Protein AF-A0A1H9LM93-F1 (afdb_monomer)

Structure (mmCIF, N/CA/C/O backbone):
data_AF-A0A1H9LM93-F1
#
_entry.id   AF-A0A1H9LM93-F1
#
loop_
_atom_site.group_PDB
_atom_site.id
_atom_site.type_symbol
_atom_site.label_atom_id
_atom_site.label_alt_id
_atom_site.label_comp_id
_atom_site.label_asym_id
_atom_site.label_entity_id
_atom_site.label_seq_id
_atom_site.pdbx_PDB_ins_code
_atom_site.Cartn_x
_atom_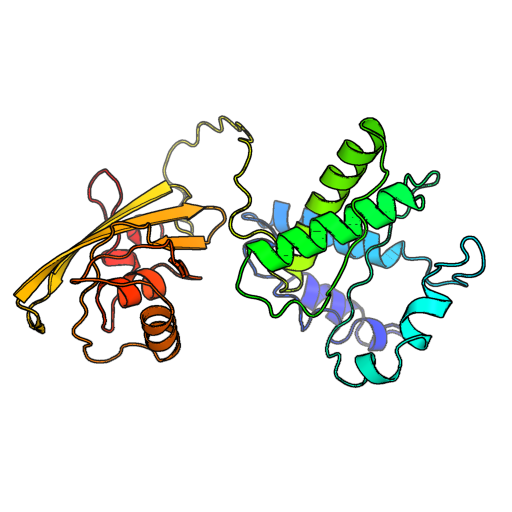site.Cartn_y
_atom_site.Cartn_z
_atom_site.occupancy
_atom_site.B_iso_or_equiv
_atom_site.auth_seq_id
_atom_site.auth_comp_id
_atom_site.auth_asym_id
_atom_site.auth_atom_id
_atom_site.pdbx_PDB_model_num
ATOM 1 N N . MET A 1 1 ? -13.303 2.869 -23.991 1.00 51.75 1 MET A N 1
ATOM 2 C CA . MET A 1 1 ? -11.986 3.297 -23.461 1.00 51.75 1 MET A CA 1
ATOM 3 C C . MET A 1 1 ? -10.953 3.150 -24.561 1.00 51.75 1 MET A C 1
ATOM 5 O O . MET A 1 1 ? -11.154 2.315 -25.431 1.00 51.75 1 MET A O 1
ATOM 9 N N . VAL A 1 2 ? -9.891 3.960 -24.546 1.00 55.03 2 VAL A N 1
ATOM 10 C CA . VAL A 1 2 ? -8.872 4.006 -25.613 1.00 55.03 2 VAL A CA 1
ATOM 11 C C . VAL A 1 2 ? -8.224 2.638 -25.885 1.00 55.03 2 VAL A C 1
ATOM 13 O O . VAL A 1 2 ? -8.100 2.292 -27.047 1.00 55.03 2 VAL A O 1
ATOM 16 N N . PHE A 1 3 ? -7.937 1.809 -24.875 1.00 58.28 3 PHE A N 1
ATOM 17 C CA . PHE A 1 3 ? -7.345 0.468 -25.069 1.00 58.28 3 PHE A CA 1
ATOM 18 C C . PHE A 1 3 ? -8.286 -0.528 -25.722 1.00 58.28 3 PHE A C 1
ATOM 20 O O . PHE A 1 3 ? -7.898 -1.17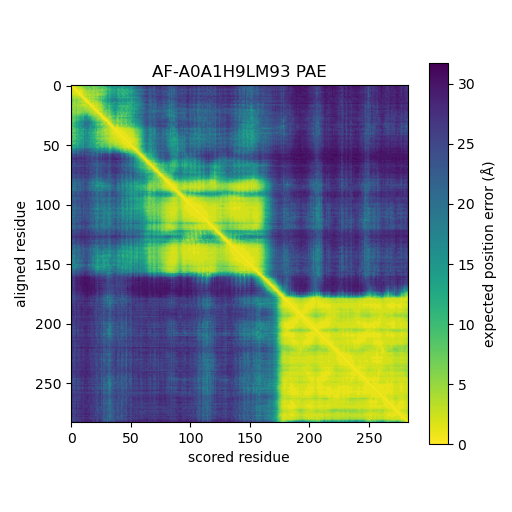5 -26.681 1.00 58.28 3 PHE A O 1
ATOM 27 N N . GLN A 1 4 ? -9.556 -0.546 -25.307 1.00 59.72 4 GLN A N 1
ATOM 28 C CA . GLN A 1 4 ? -10.574 -1.311 -26.022 1.00 59.72 4 GLN A CA 1
ATOM 29 C C . GLN A 1 4 ? -10.677 -0.848 -27.480 1.00 59.72 4 GLN A C 1
ATOM 31 O O . GLN A 1 4 ? -10.952 -1.650 -28.354 1.00 59.72 4 GLN A O 1
ATOM 36 N N . ASN A 1 5 ? -10.466 0.444 -27.760 1.00 66.94 5 ASN A N 1
ATOM 37 C CA . ASN A 1 5 ? -10.469 0.960 -29.127 1.00 66.94 5 ASN A CA 1
ATOM 38 C C . ASN A 1 5 ? -9.186 0.600 -29.898 1.00 66.94 5 ASN A C 1
ATOM 40 O O . ASN A 1 5 ? -9.284 0.396 -31.099 1.00 66.94 5 ASN A O 1
ATOM 44 N N . ILE A 1 6 ? -8.024 0.507 -29.240 1.00 62.88 6 ILE A N 1
ATOM 45 C CA . ILE A 1 6 ? -6.748 0.070 -29.835 1.00 62.88 6 ILE A CA 1
ATOM 46 C C . ILE A 1 6 ? -6.796 -1.433 -30.139 1.00 62.88 6 ILE A C 1
ATOM 48 O O . ILE A 1 6 ? -6.546 -1.833 -31.272 1.00 62.88 6 ILE A O 1
ATOM 52 N N . GLU A 1 7 ? -7.222 -2.255 -29.184 1.00 62.28 7 GLU A N 1
ATOM 53 C CA . GLU A 1 7 ? -7.415 -3.699 -29.362 1.00 62.28 7 GLU A CA 1
ATOM 54 C C . GLU A 1 7 ? -8.483 -3.980 -30.432 1.00 62.28 7 GLU A C 1
ATOM 56 O O . GLU A 1 7 ? -8.248 -4.724 -31.381 1.00 62.28 7 GLU A O 1
ATOM 61 N N . ASN A 1 8 ? -9.612 -3.258 -30.397 1.00 66.88 8 ASN A N 1
ATOM 62 C CA . ASN A 1 8 ? -10.614 -3.344 -31.461 1.00 66.88 8 ASN A CA 1
ATOM 63 C C . ASN A 1 8 ? -10.133 -2.781 -32.808 1.00 66.88 8 ASN A C 1
ATOM 65 O O . ASN A 1 8 ? -10.721 -3.126 -33.830 1.00 66.88 8 ASN A O 1
ATOM 69 N N . SER A 1 9 ? -9.110 -1.919 -32.840 1.00 70.50 9 SER A N 1
ATOM 70 C CA . SER A 1 9 ? -8.516 -1.438 -34.097 1.00 70.50 9 SER A CA 1
ATOM 71 C C . SER A 1 9 ? -7.567 -2.457 -34.728 1.00 70.50 9 SER A C 1
ATOM 73 O O . SER A 1 9 ? -7.355 -2.403 -35.937 1.00 70.50 9 SER A O 1
ATOM 75 N N . ALA A 1 10 ? -7.051 -3.398 -33.929 1.00 62.22 10 ALA A N 1
ATOM 76 C CA . ALA A 1 10 ? -6.242 -4.520 -34.392 1.00 62.22 10 ALA A CA 1
ATOM 77 C C . ALA A 1 10 ? -7.092 -5.741 -34.806 1.00 62.22 10 ALA A C 1
ATOM 79 O O . ALA A 1 10 ? -6.587 -6.597 -35.535 1.00 62.22 10 ALA A O 1
ATOM 80 N N . ASN A 1 11 ? -8.374 -5.803 -34.414 1.00 69.81 11 ASN A N 1
ATOM 81 C CA . ASN A 1 11 ? -9.298 -6.875 -34.809 1.00 69.81 11 ASN A CA 1
ATOM 82 C C . ASN A 1 11 ? -9.409 -7.010 -36.338 1.00 69.81 11 ASN A C 1
ATOM 84 O O . ASN A 1 11 ? -9.798 -6.072 -37.039 1.00 69.81 11 ASN A O 1
ATOM 88 N N . GLY A 1 12 ? -9.129 -8.209 -36.849 1.00 66.69 12 GLY A N 1
ATOM 89 C CA . GLY A 1 12 ? -9.145 -8.553 -38.269 1.00 66.69 12 GLY A CA 1
ATOM 90 C C . GLY A 1 12 ? -7.859 -8.213 -39.028 1.00 66.69 12 GLY A C 1
ATOM 91 O O . GLY A 1 12 ? -7.833 -8.371 -40.251 1.00 66.69 12 GLY A O 1
ATOM 92 N N . SER A 1 13 ? -6.812 -7.740 -38.344 1.00 73.56 13 SER A N 1
ATOM 93 C CA . SER A 1 13 ? -5.481 -7.498 -38.921 1.00 73.56 13 SER A CA 1
ATOM 94 C C . SER A 1 13 ? -4.511 -8.642 -38.599 1.00 73.56 13 SER A C 1
ATOM 96 O O . SER A 1 13 ? -4.759 -9.428 -37.690 1.00 73.56 13 SER A O 1
ATOM 98 N N . GLU A 1 14 ? -3.378 -8.725 -39.306 1.00 72.44 14 GLU A N 1
ATOM 99 C CA . GLU A 1 14 ? -2.324 -9.712 -38.997 1.00 72.44 14 GLU A CA 1
ATOM 100 C C . GLU A 1 14 ? -1.746 -9.550 -37.578 1.00 72.44 14 GLU A C 1
ATOM 102 O O . GLU A 1 14 ? -1.168 -10.495 -37.056 1.00 72.44 14 GLU A O 1
ATOM 107 N N . SER A 1 15 ? -1.936 -8.387 -36.942 1.00 64.56 15 SER A N 1
ATOM 108 C CA . SER A 1 15 ? -1.484 -8.095 -35.576 1.00 64.56 15 SER A CA 1
ATOM 109 C C . SER A 1 15 ? -2.546 -8.370 -34.502 1.00 64.56 15 SER A C 1
ATOM 111 O O . SER A 1 15 ? -2.298 -8.083 -33.336 1.00 64.56 15 SER A O 1
ATOM 113 N N . GLU A 1 16 ? -3.731 -8.897 -34.847 1.00 69.69 16 GLU A N 1
ATOM 114 C CA . GLU A 1 16 ? -4.805 -9.170 -33.870 1.00 69.69 16 GLU A CA 1
ATOM 115 C C . GLU A 1 16 ? -4.312 -10.037 -32.702 1.00 69.69 16 GLU A C 1
ATOM 117 O O . GLU A 1 16 ? -4.552 -9.696 -31.544 1.00 69.69 16 GLU A O 1
ATOM 122 N N . ASP A 1 17 ? -3.575 -11.110 -32.998 1.00 65.06 17 ASP A N 1
ATOM 123 C CA . ASP A 1 17 ? -3.078 -12.050 -31.986 1.00 65.06 17 ASP A CA 1
ATOM 124 C C . ASP A 1 17 ? -2.031 -11.425 -31.043 1.00 65.06 17 ASP A C 1
ATOM 126 O O . ASP A 1 17 ? -1.921 -11.858 -29.898 1.00 65.06 17 ASP A O 1
ATOM 130 N N . ASP A 1 18 ? -1.312 -10.384 -31.478 1.00 62.25 18 ASP A N 1
ATOM 131 C CA . ASP A 1 18 ? -0.297 -9.696 -30.664 1.00 62.25 18 ASP A CA 1
ATOM 132 C C . ASP A 1 18 ? -0.911 -8.677 -29.686 1.00 62.25 18 ASP A C 1
ATOM 134 O O . ASP A 1 18 ? -0.326 -8.370 -28.647 1.00 62.25 18 ASP A O 1
ATOM 138 N N . PHE A 1 19 ? -2.089 -8.132 -30.012 1.00 58.69 19 PHE A N 1
ATOM 139 C CA . PHE A 1 19 ? -2.768 -7.114 -29.196 1.00 58.69 19 PHE A CA 1
ATOM 140 C C . PHE A 1 19 ? -3.869 -7.682 -28.299 1.00 58.69 19 PHE A C 1
ATOM 142 O O . PHE A 1 19 ? -4.246 -7.042 -27.313 1.00 58.69 19 PHE A O 1
ATOM 149 N N . LYS A 1 20 ? -4.385 -8.866 -28.624 1.00 59.56 20 LYS A N 1
ATOM 150 C CA . LYS A 1 20 ? -5.482 -9.501 -27.898 1.00 59.56 20 LYS A CA 1
ATOM 151 C C . LYS A 1 20 ? -5.046 -9.945 -26.505 1.00 59.56 20 LYS A C 1
ATOM 153 O O . LYS A 1 20 ? -4.160 -10.783 -26.359 1.00 59.56 20 LYS A O 1
ATOM 158 N N . GLY A 1 21 ? -5.683 -9.391 -25.479 1.00 57.91 21 GLY A N 1
ATOM 159 C CA . GLY A 1 21 ? -5.359 -9.672 -24.078 1.00 57.91 21 GLY A CA 1
ATOM 160 C C . GLY A 1 21 ? -4.034 -9.075 -23.588 1.00 57.91 21 GLY A C 1
ATOM 161 O O . GLY A 1 21 ? -3.661 -9.275 -22.435 1.00 57.91 21 GLY A O 1
ATOM 162 N N . LEU A 1 22 ? -3.344 -8.279 -24.418 1.00 63.88 22 LEU A N 1
ATOM 163 C CA . LEU A 1 22 ? -2.097 -7.587 -24.057 1.00 63.88 22 LEU A CA 1
ATOM 164 C C . LEU A 1 22 ? -2.279 -6.641 -22.856 1.00 63.88 22 LEU A C 1
ATOM 166 O O . LEU A 1 22 ? -1.336 -6.361 -22.120 1.00 63.88 22 LEU A O 1
ATOM 170 N N . PHE A 1 23 ? -3.503 -6.150 -22.660 1.00 59.00 23 PHE A N 1
ATOM 171 C CA . PHE A 1 23 ? -3.858 -5.215 -21.595 1.00 59.00 23 PHE A CA 1
ATOM 172 C C . PHE A 1 23 ? -4.795 -5.821 -20.544 1.00 59.00 23 PHE A C 1
ATOM 174 O O . PHE A 1 23 ? -5.263 -5.080 -19.683 1.00 59.00 23 PHE A O 1
ATOM 181 N N . ASP A 1 24 ? -5.064 -7.132 -20.583 1.00 60.22 24 ASP A N 1
ATOM 182 C CA . ASP A 1 24 ? -6.005 -7.783 -19.654 1.00 60.22 24 ASP A CA 1
ATOM 183 C C . ASP A 1 24 ? -5.527 -7.705 -18.196 1.00 60.22 24 ASP A C 1
ATOM 185 O O . ASP A 1 24 ? -6.338 -7.561 -17.279 1.00 60.22 24 ASP A O 1
ATOM 189 N N . ASP A 1 25 ? -4.208 -7.732 -17.990 1.00 53.59 25 ASP A N 1
ATOM 190 C CA . ASP A 1 25 ? -3.580 -7.666 -16.667 1.00 53.59 25 ASP A CA 1
ATOM 191 C C . ASP A 1 25 ? -3.295 -6.226 -16.196 1.00 53.59 25 ASP A C 1
ATOM 193 O O . ASP A 1 25 ? -2.918 -6.006 -15.042 1.00 53.59 25 ASP A O 1
ATOM 197 N N . ILE A 1 26 ? -3.484 -5.221 -17.062 1.00 56.03 26 ILE A N 1
ATOM 198 C CA . ILE A 1 26 ? -3.273 -3.808 -16.727 1.00 56.03 26 ILE A CA 1
ATOM 199 C C . ILE A 1 26 ? -4.624 -3.177 -16.396 1.00 56.03 26 ILE A C 1
ATOM 201 O O . ILE A 1 26 ? -5.471 -2.973 -17.265 1.00 56.03 26 ILE A O 1
ATOM 205 N N . ASP A 1 27 ? -4.814 -2.769 -15.139 1.00 59.69 27 ASP A N 1
ATOM 206 C CA . ASP A 1 27 ? -5.964 -1.939 -14.771 1.00 59.69 27 ASP A CA 1
ATOM 207 C C . ASP A 1 27 ? -5.790 -0.519 -15.340 1.00 59.69 27 ASP A C 1
ATOM 209 O O . ASP A 1 27 ? -5.308 0.406 -14.683 1.00 59.69 27 ASP A O 1
ATOM 213 N N . VAL A 1 28 ? -6.212 -0.338 -16.592 1.00 55.38 28 VAL A N 1
ATOM 214 C CA . VAL A 1 28 ? -6.154 0.931 -17.342 1.00 55.38 28 VAL A CA 1
ATOM 215 C C . VAL A 1 28 ? -7.028 2.043 -16.743 1.00 55.38 28 VAL A C 1
ATOM 217 O O . VAL A 1 28 ? -6.928 3.210 -17.138 1.00 55.38 28 VAL A O 1
ATOM 220 N N . ASN A 1 29 ? -7.890 1.706 -15.780 1.00 52.53 29 ASN A N 1
ATOM 221 C CA . ASN A 1 29 ? -8.686 2.665 -15.015 1.00 52.53 29 ASN A CA 1
ATOM 222 C C . ASN A 1 29 ? -8.119 2.944 -13.634 1.00 52.53 29 ASN A C 1
ATOM 224 O O . ASN A 1 29 ? -8.683 3.767 -12.909 1.00 52.53 29 ASN A O 1
ATOM 228 N N . SER A 1 30 ? -7.006 2.307 -13.287 1.00 54.88 30 SER A N 1
ATOM 229 C CA . SER A 1 30 ? -6.369 2.514 -12.010 1.00 54.88 30 SER A CA 1
ATOM 230 C C . SER A 1 30 ? -5.938 3.966 -11.868 1.00 54.88 30 SER A C 1
ATOM 232 O O . SER A 1 30 ? -5.220 4.520 -12.707 1.00 54.88 30 SER A O 1
ATOM 234 N N . ASN A 1 31 ? -6.300 4.569 -10.738 1.00 51.28 31 ASN A N 1
ATOM 235 C CA . ASN A 1 31 ? -5.782 5.877 -10.340 1.00 51.28 31 ASN A CA 1
ATOM 236 C C . ASN A 1 31 ? -4.244 5.865 -10.186 1.00 51.28 31 ASN A C 1
ATOM 238 O O . ASN A 1 31 ? -3.624 6.926 -10.189 1.00 51.28 31 ASN A O 1
ATOM 242 N N . LYS A 1 32 ? -3.618 4.676 -10.141 1.00 50.94 32 LYS A N 1
ATOM 243 C CA . LYS A 1 32 ? -2.160 4.465 -10.158 1.00 50.94 32 LYS A CA 1
ATOM 244 C C . LYS A 1 32 ? -1.478 4.886 -11.469 1.00 50.94 32 LYS A C 1
ATOM 246 O O . LYS A 1 32 ? -0.282 5.176 -11.482 1.00 50.94 32 LYS A O 1
ATOM 251 N N . LEU A 1 33 ? -2.230 4.958 -12.573 1.00 44.44 33 LEU A N 1
ATOM 252 C CA . LEU A 1 33 ? -1.731 5.444 -13.865 1.00 44.44 33 LEU A CA 1
ATOM 253 C C . LEU A 1 33 ? -1.759 6.980 -13.968 1.00 44.44 33 LEU A C 1
ATOM 255 O O . LEU A 1 33 ? -1.147 7.543 -14.871 1.00 44.44 33 LEU A O 1
ATOM 259 N N . GLY A 1 34 ? -2.440 7.667 -13.045 1.00 48.12 34 GLY A N 1
ATOM 260 C CA . GLY A 1 34 ? -2.526 9.125 -12.978 1.00 48.12 34 GLY A CA 1
ATOM 261 C C . GLY A 1 34 ? -3.906 9.612 -12.530 1.00 48.12 34 GLY A C 1
ATOM 262 O O . GLY A 1 34 ? -4.932 9.051 -12.908 1.00 48.12 34 GLY A O 1
ATOM 263 N N . ALA A 1 35 ? -3.939 10.701 -11.757 1.00 48.47 35 ALA A N 1
ATOM 264 C CA . ALA A 1 35 ? -5.181 11.265 -11.214 1.00 48.47 35 ALA A CA 1
ATOM 265 C C . ALA A 1 35 ? -6.127 11.837 -12.291 1.00 48.47 35 ALA A C 1
ATOM 267 O O . ALA A 1 35 ? -7.335 11.910 -12.088 1.00 48.47 35 ALA A O 1
ATOM 268 N N . THR A 1 36 ? -5.598 12.220 -13.458 1.00 57.41 36 THR A N 1
ATOM 269 C CA . THR A 1 36 ? -6.380 12.785 -14.567 1.00 57.41 36 THR A CA 1
ATOM 270 C C . THR A 1 36 ? -6.282 11.914 -15.811 1.00 57.41 36 THR A C 1
ATOM 272 O O . THR A 1 36 ? -5.320 11.170 -15.999 1.00 57.41 36 THR A O 1
ATOM 275 N N . VAL A 1 37 ? -7.273 12.019 -16.701 1.00 53.25 37 VAL A N 1
ATOM 276 C CA . VAL A 1 37 ? -7.258 11.328 -18.005 1.00 53.25 37 VAL A CA 1
ATOM 277 C C . VAL A 1 37 ? -6.011 11.707 -18.813 1.00 53.25 37 VAL A C 1
ATOM 279 O O . VAL A 1 37 ? -5.417 10.850 -19.455 1.00 53.25 37 VAL A O 1
ATOM 282 N N . ALA A 1 38 ? -5.572 12.966 -18.726 1.00 58.47 38 ALA A N 1
ATOM 283 C CA . ALA A 1 38 ? -4.362 13.440 -19.391 1.00 58.47 38 ALA A CA 1
ATOM 284 C C . ALA A 1 38 ? -3.093 12.771 -18.839 1.00 58.47 38 ALA A C 1
ATOM 286 O O . ALA A 1 38 ? -2.309 12.244 -19.621 1.00 58.47 38 ALA A O 1
ATOM 287 N N . LYS A 1 39 ? -2.918 12.724 -17.508 1.00 57.16 39 LYS A N 1
ATOM 288 C CA . LYS A 1 39 ? -1.759 12.064 -16.878 1.00 57.16 39 LYS A CA 1
ATOM 289 C C . LYS A 1 39 ? -1.748 10.554 -17.142 1.00 57.16 39 LYS A C 1
ATOM 291 O O . LYS A 1 39 ? -0.690 10.002 -17.419 1.00 57.16 39 LYS A O 1
ATOM 296 N N . ARG A 1 40 ? -2.924 9.909 -17.135 1.00 56.25 40 ARG A N 1
ATOM 297 C CA . ARG A 1 40 ? -3.063 8.499 -17.535 1.00 56.25 40 ARG A CA 1
ATOM 298 C C . ARG A 1 40 ? -2.605 8.280 -18.967 1.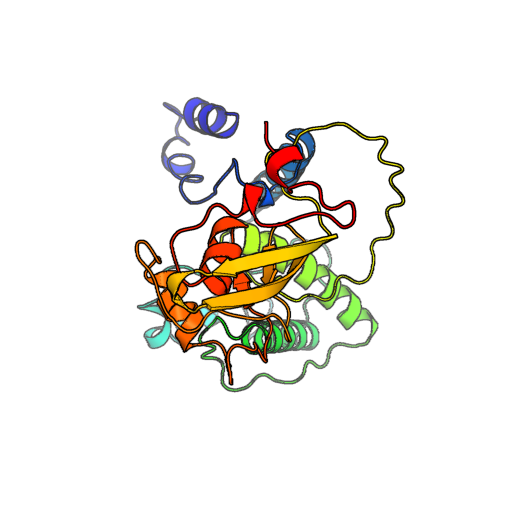00 56.25 40 ARG A C 1
ATOM 300 O O . ARG A 1 40 ? -1.764 7.424 -19.201 1.00 56.25 40 ARG A O 1
ATOM 307 N N . ASN A 1 41 ? -3.115 9.075 -19.904 1.00 54.72 41 ASN A N 1
ATOM 308 C CA . ASN A 1 41 ? -2.734 8.962 -21.307 1.00 54.72 41 ASN A CA 1
ATOM 309 C C . ASN A 1 41 ? -1.237 9.224 -21.518 1.00 54.72 41 ASN A C 1
ATOM 311 O O . ASN A 1 41 ? -0.620 8.481 -22.265 1.00 54.72 41 ASN A O 1
ATOM 315 N N . ASP A 1 42 ? -0.638 10.204 -20.836 1.00 62.12 42 ASP A N 1
ATOM 316 C CA . ASP A 1 42 ? 0.806 10.475 -20.928 1.00 62.12 42 ASP A CA 1
ATOM 317 C C . ASP A 1 42 ? 1.649 9.281 -20.448 1.00 62.12 42 ASP A C 1
ATOM 319 O O . ASP A 1 42 ? 2.562 8.827 -21.138 1.00 62.12 42 ASP A O 1
ATOM 323 N N . LYS A 1 43 ? 1.297 8.711 -19.288 1.00 58.03 43 LYS A N 1
ATOM 324 C CA . LYS A 1 43 ? 2.005 7.557 -18.717 1.00 58.03 43 LYS A CA 1
ATOM 325 C C . LYS A 1 43 ? 1.840 6.303 -19.577 1.00 58.03 43 LYS A C 1
ATOM 327 O O . LYS A 1 43 ? 2.777 5.531 -19.740 1.00 58.03 43 LYS A O 1
ATOM 332 N N . LEU A 1 44 ? 0.661 6.125 -20.162 1.00 59.62 44 LEU A N 1
ATOM 333 C CA . LEU A 1 44 ? 0.360 5.011 -21.052 1.00 59.62 44 LEU A CA 1
ATOM 334 C C . LEU A 1 44 ? 1.035 5.132 -22.421 1.00 59.62 44 LEU A C 1
ATOM 336 O O . LEU A 1 44 ? 1.509 4.128 -22.940 1.00 59.62 44 LEU A O 1
ATOM 340 N N . VAL A 1 45 ? 1.109 6.336 -22.991 1.00 63.06 45 VAL A N 1
ATOM 341 C CA . VAL A 1 45 ? 1.856 6.590 -24.232 1.00 63.06 45 VAL A CA 1
ATOM 342 C C . VAL A 1 45 ? 3.327 6.252 -24.021 1.00 63.06 45 VAL A C 1
ATOM 344 O O . VAL A 1 45 ? 3.872 5.481 -24.796 1.00 63.06 45 VAL A O 1
ATOM 347 N N . LYS A 1 46 ? 3.931 6.682 -22.906 1.00 60.62 46 LYS A N 1
ATOM 348 C CA . LYS A 1 46 ? 5.315 6.313 -22.558 1.00 60.62 46 LYS A CA 1
ATOM 349 C C . LYS A 1 46 ? 5.529 4.802 -22.444 1.00 60.62 46 LYS A C 1
ATOM 351 O O . LYS A 1 46 ? 6.570 4.304 -22.858 1.00 60.62 46 LYS A O 1
ATOM 356 N N . LEU A 1 47 ? 4.559 4.069 -21.894 1.00 57.09 47 LEU A N 1
ATOM 357 C CA . LEU A 1 47 ? 4.622 2.606 -21.819 1.00 57.09 47 LEU A CA 1
ATOM 358 C C . LEU A 1 47 ? 4.541 1.962 -23.209 1.00 57.09 47 LEU A C 1
ATOM 360 O O . LEU A 1 47 ? 5.339 1.081 -23.516 1.00 57.09 47 LEU A O 1
ATOM 364 N N . LEU A 1 48 ? 3.604 2.406 -24.049 1.00 54.41 48 LEU A N 1
ATOM 365 C CA . LEU A 1 48 ? 3.430 1.889 -25.409 1.00 54.41 48 LEU A CA 1
ATOM 366 C C . LEU A 1 48 ? 4.617 2.227 -26.314 1.00 54.41 48 LEU A C 1
ATOM 368 O O . LEU A 1 48 ? 5.072 1.354 -27.048 1.00 54.41 48 LEU A O 1
ATOM 372 N N . ASP A 1 49 ? 5.143 3.448 -26.228 1.00 58.75 49 ASP A N 1
ATOM 373 C CA . ASP A 1 49 ? 6.357 3.868 -26.931 1.00 58.75 49 ASP A CA 1
ATOM 374 C C . ASP A 1 49 ? 7.550 3.031 -26.456 1.00 58.75 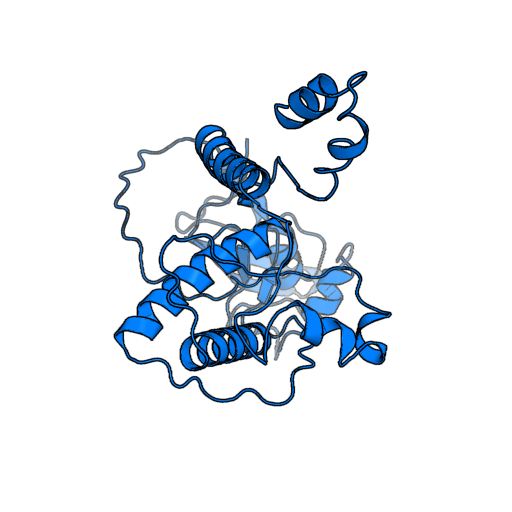49 ASP A C 1
ATOM 376 O O . ASP A 1 49 ? 8.290 2.486 -27.272 1.00 58.75 49 ASP A O 1
ATOM 380 N N . GLY A 1 50 ? 7.673 2.816 -25.141 1.00 55.75 50 GLY A N 1
ATOM 381 C CA . GLY A 1 50 ? 8.690 1.941 -24.562 1.00 55.75 50 GLY A CA 1
ATOM 382 C C . GLY A 1 50 ? 8.627 0.510 -25.100 1.00 55.75 50 GLY A C 1
ATOM 383 O O . GLY A 1 50 ? 9.669 -0.047 -25.431 1.00 55.75 50 GLY A O 1
ATOM 384 N N . ILE A 1 51 ? 7.426 -0.068 -25.235 1.00 52.94 51 ILE A N 1
ATOM 385 C CA . ILE A 1 51 ? 7.207 -1.399 -25.831 1.00 52.94 51 ILE A CA 1
ATOM 386 C C . ILE A 1 51 ? 7.521 -1.385 -27.336 1.00 52.94 51 ILE A C 1
ATOM 388 O O . ILE A 1 51 ? 8.206 -2.281 -27.825 1.00 52.94 51 ILE A O 1
ATOM 392 N N . GLY A 1 52 ? 7.055 -0.374 -28.074 1.00 47.19 52 GLY A N 1
ATOM 393 C CA . GLY A 1 52 ? 7.256 -0.250 -29.522 1.00 47.19 52 GLY A CA 1
ATOM 394 C C . GLY A 1 52 ? 8.717 -0.029 -29.926 1.00 47.19 52 GLY A C 1
ATOM 395 O O . GLY A 1 52 ? 9.140 -0.463 -30.999 1.00 47.19 52 GLY A O 1
ATOM 396 N N . GLU A 1 53 ? 9.511 0.594 -29.056 1.00 55.28 53 GLU A N 1
ATOM 397 C CA . GLU A 1 53 ? 10.951 0.788 -29.240 1.00 55.28 53 GLU A CA 1
ATOM 398 C C . GLU A 1 53 ? 11.795 -0.422 -28.798 1.00 55.28 53 GLU A C 1
ATOM 400 O O . GLU A 1 53 ? 13.008 -0.450 -29.054 1.00 55.28 53 GLU A O 1
ATOM 405 N N . MET A 1 54 ? 11.190 -1.452 -28.183 1.00 45.94 54 MET A N 1
ATOM 406 C CA . MET A 1 54 ? 11.916 -2.649 -27.753 1.00 45.94 54 MET A CA 1
ATOM 407 C C . MET A 1 54 ? 12.502 -3.401 -28.950 1.00 45.94 54 MET A C 1
ATOM 409 O O . MET A 1 54 ? 11.842 -4.165 -29.654 1.00 45.94 54 MET A O 1
ATOM 413 N N . LYS A 1 55 ? 13.817 -3.266 -29.138 1.00 48.72 55 LYS A N 1
ATOM 414 C CA . LYS A 1 55 ? 14.589 -4.120 -30.045 1.00 48.72 55 LYS A CA 1
ATOM 415 C C . LYS A 1 55 ? 14.858 -5.461 -29.369 1.00 48.72 55 LYS A C 1
ATOM 417 O O . LYS A 1 55 ? 15.940 -5.681 -28.839 1.00 48.72 55 LYS A O 1
ATOM 422 N N . LEU A 1 56 ? 13.882 -6.367 -29.429 1.00 47.72 56 LEU A N 1
ATOM 423 C CA . LEU A 1 56 ? 13.978 -7.740 -28.904 1.00 47.72 56 LEU A CA 1
ATOM 424 C C . LEU A 1 56 ? 14.949 -8.654 -29.693 1.00 47.72 56 LEU A C 1
ATOM 426 O O . LEU A 1 56 ? 15.047 -9.846 -29.410 1.00 47.72 56 LEU A O 1
ATOM 430 N N . GLY A 1 57 ? 15.658 -8.117 -30.693 1.00 44.06 57 GLY A N 1
ATOM 431 C CA . GLY A 1 57 ? 16.662 -8.845 -31.471 1.00 44.06 57 GLY A CA 1
ATOM 432 C C . GLY A 1 57 ? 17.907 -9.235 -30.662 1.00 44.06 57 GLY A C 1
ATOM 433 O O . GLY A 1 57 ? 18.159 -8.689 -29.592 1.00 44.06 57 GLY A O 1
ATOM 434 N N . ASP A 1 58 ? 18.673 -10.190 -31.205 1.00 42.19 58 ASP A N 1
ATOM 435 C CA . ASP A 1 58 ? 19.840 -10.876 -30.624 1.00 42.19 58 ASP A CA 1
ATOM 436 C C . ASP A 1 58 ? 20.552 -10.142 -29.467 1.00 42.19 58 ASP A C 1
ATOM 438 O O . ASP A 1 58 ? 21.489 -9.367 -29.668 1.00 42.19 58 ASP A O 1
ATOM 442 N N . PHE A 1 59 ? 20.163 -10.472 -28.226 1.00 46.44 59 PHE A N 1
ATOM 443 C CA . PHE A 1 59 ? 20.832 -10.089 -26.971 1.00 46.44 59 PHE A CA 1
ATOM 444 C C . PHE A 1 59 ? 22.193 -10.797 -26.807 1.00 46.44 59 PHE A C 1
ATOM 446 O O . PHE A 1 59 ? 22.463 -11.481 -25.813 1.00 46.44 59 PHE A O 1
ATOM 453 N N . GLN A 1 60 ? 23.058 -10.691 -27.812 1.00 40.75 60 GLN A N 1
ATOM 454 C CA . GLN A 1 60 ? 24.345 -11.366 -27.849 1.00 40.75 60 GLN A CA 1
ATOM 455 C C . GLN A 1 60 ? 25.490 -10.392 -27.528 1.00 40.75 60 GLN A C 1
ATOM 457 O O . GLN A 1 60 ? 25.735 -9.410 -28.218 1.00 40.75 60 GLN A O 1
ATOM 462 N N . GLU A 1 61 ? 26.207 -10.735 -26.452 1.00 43.44 61 GLU A N 1
ATOM 463 C CA . GLU A 1 61 ? 27.657 -10.533 -26.311 1.00 43.44 61 GLU A CA 1
ATOM 464 C C . GLU A 1 61 ? 28.194 -9.144 -25.932 1.00 43.44 61 GLU A C 1
ATOM 466 O O . GLU A 1 61 ? 29.041 -8.586 -26.627 1.00 43.44 61 GLU A O 1
ATOM 471 N N . LYS A 1 62 ? 27.846 -8.622 -24.746 1.00 43.06 62 LYS A N 1
ATOM 472 C CA . LYS A 1 62 ? 28.699 -7.590 -24.105 1.00 43.06 62 LYS A CA 1
ATOM 473 C C . LYS A 1 62 ? 29.109 -7.833 -22.651 1.00 43.06 62 LYS A C 1
ATOM 475 O O . LYS A 1 62 ? 29.965 -7.113 -22.154 1.00 43.06 62 LYS A O 1
ATOM 480 N N . SER A 1 63 ? 28.595 -8.861 -21.971 1.00 42.97 63 SER A N 1
ATOM 481 C CA . SER A 1 63 ? 29.021 -9.183 -20.599 1.00 42.97 63 SER A CA 1
ATOM 482 C C . SER A 1 63 ? 28.937 -10.681 -20.305 1.00 42.97 63 SER A C 1
ATOM 484 O O . SER A 1 63 ? 27.979 -11.343 -20.708 1.00 42.97 63 SER A O 1
ATOM 486 N N . LYS A 1 64 ? 29.911 -11.205 -19.542 1.00 45.34 64 LYS A N 1
ATOM 487 C CA . LYS A 1 64 ? 29.874 -12.562 -18.955 1.00 45.34 64 LYS A CA 1
ATOM 488 C C . LYS A 1 64 ? 28.612 -12.801 -18.105 1.00 45.34 64 LYS A C 1
ATOM 490 O O . LYS A 1 64 ? 28.217 -13.950 -17.947 1.00 45.34 64 LYS A O 1
ATOM 495 N N . ASN A 1 65 ? 27.970 -11.729 -17.632 1.00 46.84 65 ASN A N 1
ATOM 496 C CA . ASN A 1 65 ? 26.775 -11.730 -16.783 1.00 46.84 65 ASN A CA 1
ATOM 497 C C . ASN A 1 65 ? 25.474 -11.388 -17.541 1.00 46.84 65 ASN A C 1
ATOM 499 O O . ASN A 1 65 ? 24.476 -11.041 -16.907 1.00 46.84 65 ASN A O 1
ATOM 503 N N . GLY A 1 66 ? 25.483 -11.433 -18.880 1.00 49.72 66 GLY A N 1
ATOM 504 C CA . GLY A 1 66 ? 24.344 -11.042 -19.716 1.00 49.72 66 GLY A CA 1
ATOM 505 C C . GLY A 1 66 ? 23.078 -11.892 -19.517 1.00 49.72 66 GLY A C 1
ATOM 506 O O . GLY A 1 66 ? 23.144 -13.057 -19.120 1.00 49.72 66 GLY A O 1
ATOM 507 N N . LEU A 1 67 ? 21.924 -11.300 -19.856 1.00 50.03 67 LEU A N 1
ATOM 508 C CA . LEU A 1 67 ? 20.575 -11.873 -19.711 1.00 50.03 67 LEU A CA 1
ATOM 509 C C . LEU A 1 67 ? 20.442 -13.296 -20.269 1.00 50.03 67 LEU A C 1
ATOM 511 O O . LEU A 1 67 ? 19.768 -14.116 -19.662 1.00 50.03 67 LEU A O 1
ATOM 515 N N . LYS A 1 68 ? 21.136 -13.626 -21.364 1.00 48.28 68 LYS A N 1
ATOM 516 C CA . LYS A 1 68 ? 21.075 -14.945 -22.017 1.00 48.28 68 LYS A CA 1
ATOM 517 C C . LYS A 1 68 ? 21.454 -16.118 -21.098 1.00 48.28 68 LYS A C 1
ATOM 519 O O . LYS A 1 68 ? 20.903 -17.199 -21.257 1.00 48.28 68 LYS A O 1
ATOM 524 N N . ASN A 1 69 ? 22.370 -15.915 -20.146 1.00 49.03 69 ASN A N 1
ATOM 525 C CA . ASN A 1 69 ? 22.908 -17.000 -19.312 1.00 49.03 69 ASN A CA 1
ATOM 526 C C . ASN A 1 69 ? 22.313 -17.042 -17.891 1.00 49.03 69 ASN A C 1
ATOM 528 O O . ASN A 1 69 ? 22.571 -17.995 -17.152 1.00 49.03 69 ASN A O 1
ATOM 532 N N . ARG A 1 70 ? 21.549 -16.020 -17.472 1.00 56.06 70 ARG A N 1
ATOM 533 C CA . ARG A 1 70 ? 21.024 -15.924 -16.096 1.00 56.06 70 ARG A CA 1
ATOM 534 C C . ARG A 1 70 ? 19.801 -16.825 -15.845 1.00 56.06 70 ARG A C 1
ATOM 536 O O . ARG A 1 70 ? 19.846 -17.556 -14.858 1.00 56.06 70 ARG A O 1
ATOM 543 N N . PRO A 1 71 ? 18.769 -16.873 -16.711 1.00 50.47 71 PRO A N 1
ATOM 544 C CA . PRO A 1 71 ? 17.628 -17.774 -16.530 1.00 50.47 71 PRO A CA 1
ATOM 545 C C . PRO A 1 71 ? 18.022 -19.256 -16.607 1.00 50.47 71 PRO A C 1
ATOM 547 O O . PRO A 1 71 ? 17.549 -20.064 -15.817 1.00 50.47 71 PRO A O 1
ATOM 550 N N . THR A 1 72 ? 18.958 -19.615 -17.489 1.00 50.78 72 THR A N 1
ATOM 551 C CA . THR A 1 72 ? 19.406 -21.007 -17.688 1.00 50.78 72 THR A CA 1
ATOM 552 C C . THR A 1 72 ? 20.281 -21.546 -16.555 1.00 50.78 72 THR A C 1
ATOM 554 O O . THR A 1 72 ? 20.408 -22.755 -16.403 1.00 50.78 72 THR A O 1
ATOM 557 N N . SER A 1 73 ? 20.902 -20.679 -15.748 1.00 47.47 73 SER A N 1
ATOM 558 C CA . SER A 1 73 ? 21.781 -21.107 -14.644 1.00 47.47 73 SER A CA 1
ATOM 559 C C . SER A 1 73 ? 21.017 -21.589 -13.400 1.00 47.47 73 SER A C 1
ATOM 561 O O . SER A 1 73 ? 21.628 -22.125 -12.475 1.00 47.47 73 SER A O 1
ATOM 563 N N . HIS A 1 74 ? 19.695 -21.397 -13.372 1.00 54.47 74 HIS A N 1
ATOM 564 C CA . HIS A 1 74 ? 18.801 -21.753 -12.267 1.00 54.47 74 HIS A CA 1
ATOM 565 C C . HIS A 1 74 ? 17.459 -22.291 -12.786 1.00 54.47 74 HIS A C 1
ATOM 567 O O . HIS A 1 74 ? 16.401 -21.891 -12.309 1.00 54.47 74 HIS A O 1
ATOM 573 N N . GLU A 1 75 ? 17.499 -23.167 -13.792 1.00 50.75 75 GLU A N 1
ATOM 574 C CA . GLU A 1 75 ? 16.308 -23.766 -14.416 1.00 50.75 75 GLU A CA 1
ATOM 575 C C . GLU A 1 75 ? 15.358 -24.383 -13.364 1.00 50.75 75 GLU A C 1
ATOM 577 O O . GLU A 1 75 ? 14.156 -24.143 -13.389 1.00 50.75 75 GLU A O 1
ATOM 582 N N . ASP A 1 76 ? 15.920 -25.008 -12.323 1.00 57.97 76 ASP A N 1
ATOM 583 C CA . ASP A 1 76 ? 15.207 -25.588 -11.176 1.00 57.97 76 ASP A CA 1
ATOM 584 C C . ASP A 1 76 ? 14.452 -24.573 -10.296 1.00 57.97 76 ASP A C 1
ATOM 586 O O . ASP A 1 76 ? 13.521 -24.940 -9.572 1.00 57.97 76 ASP A O 1
ATOM 590 N N . LYS A 1 77 ? 14.840 -23.293 -10.328 1.00 56.66 77 LYS A N 1
ATOM 591 C CA . LYS A 1 77 ? 14.197 -22.221 -9.549 1.00 56.66 77 LYS A CA 1
ATOM 592 C C . LYS A 1 77 ? 13.084 -21.509 -10.310 1.00 56.66 77 LYS A C 1
ATOM 594 O O . LYS A 1 77 ? 12.295 -20.815 -9.667 1.00 56.66 77 LYS A O 1
ATOM 599 N N . ASN A 1 78 ? 13.017 -21.678 -11.631 1.00 57.81 78 ASN A N 1
ATOM 600 C CA . ASN A 1 78 ? 12.139 -20.899 -12.505 1.00 57.81 78 ASN A CA 1
ATOM 601 C C . ASN A 1 78 ? 10.840 -21.630 -12.859 1.00 57.81 78 ASN A C 1
ATOM 603 O O . ASN A 1 78 ? 9.867 -20.980 -13.226 1.00 57.81 78 ASN A O 1
ATOM 607 N N . ASP A 1 79 ? 10.777 -22.952 -12.664 1.00 61.75 79 ASP A N 1
ATOM 608 C CA . ASP A 1 79 ? 9.593 -23.788 -12.943 1.00 61.75 79 ASP A CA 1
ATOM 609 C C . ASP A 1 79 ? 8.313 -23.345 -12.208 1.00 61.75 79 ASP A C 1
ATOM 611 O O . ASP A 1 79 ? 7.210 -23.784 -12.531 1.00 61.75 79 ASP A O 1
ATOM 615 N N . LYS A 1 80 ? 8.448 -22.495 -11.183 1.00 61.41 80 LYS A N 1
ATOM 616 C CA . LYS A 1 80 ? 7.341 -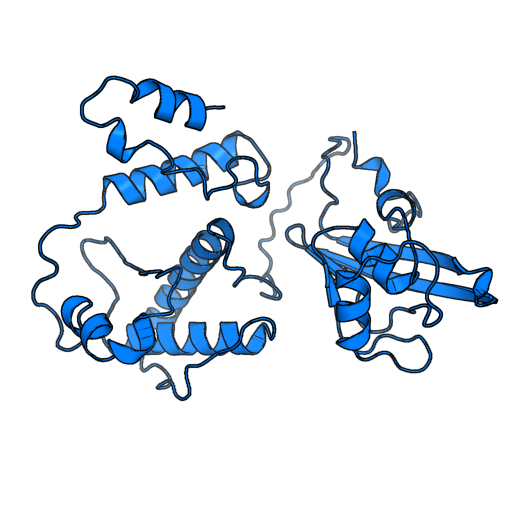21.970 -10.369 1.00 61.41 80 LYS A CA 1
ATOM 617 C C . LYS A 1 80 ? 7.084 -20.477 -10.576 1.00 61.41 80 LYS A C 1
ATOM 619 O O . LYS A 1 80 ? 6.329 -19.889 -9.804 1.00 61.41 80 LYS A O 1
ATOM 624 N N . TRP A 1 81 ? 7.745 -19.841 -11.541 1.00 68.81 81 TRP A N 1
ATOM 625 C CA . TRP A 1 81 ? 7.564 -18.415 -11.794 1.00 68.81 81 TRP A CA 1
ATOM 626 C C . TRP A 1 81 ? 6.276 -18.178 -12.576 1.00 68.81 81 TRP A C 1
ATOM 628 O O . TRP A 1 81 ? 6.082 -18.740 -13.648 1.00 68.81 81 TRP A O 1
ATOM 638 N N . THR A 1 82 ? 5.414 -17.312 -12.047 1.00 70.19 82 THR A N 1
ATOM 639 C CA . THR A 1 82 ? 4.240 -16.808 -12.776 1.00 70.19 82 THR A CA 1
ATOM 640 C C . THR A 1 82 ? 4.608 -15.606 -13.643 1.00 70.19 82 THR A C 1
ATOM 642 O O . THR A 1 82 ? 4.127 -15.483 -14.761 1.00 70.19 82 THR A O 1
ATOM 645 N N . TYR A 1 83 ? 5.490 -14.738 -13.137 1.00 69.00 83 TYR A N 1
ATOM 646 C CA . TYR A 1 83 ? 5.904 -13.501 -13.795 1.00 69.00 83 TYR A CA 1
ATOM 647 C C . TYR A 1 83 ? 7.419 -13.316 -13.689 1.00 69.00 83 TYR A C 1
ATOM 649 O O . TYR A 1 83 ? 8.023 -13.650 -12.668 1.00 69.00 83 TYR A O 1
ATOM 657 N N . CYS A 1 84 ? 8.027 -12.757 -14.737 1.00 73.38 84 CYS A N 1
ATOM 658 C CA . CYS A 1 84 ? 9.431 -12.359 -14.763 1.00 73.38 84 CYS A CA 1
ATOM 659 C C . CYS A 1 84 ? 9.525 -10.900 -15.210 1.00 73.38 84 CYS A C 1
ATOM 661 O O . CYS A 1 84 ? 9.096 -10.560 -16.310 1.00 73.38 84 CYS A O 1
ATOM 663 N N . PHE A 1 85 ? 10.096 -10.048 -14.361 1.00 76.50 85 PHE A N 1
ATOM 664 C CA . PHE A 1 85 ? 10.332 -8.645 -14.684 1.00 76.50 85 PHE A CA 1
ATOM 665 C C . PHE A 1 85 ? 11.790 -8.455 -15.084 1.00 76.50 85 PHE A C 1
ATOM 667 O O . PHE A 1 85 ? 12.701 -8.767 -14.314 1.00 76.50 85 PHE A O 1
ATOM 674 N N . VAL A 1 86 ? 12.009 -7.926 -16.285 1.00 76.50 86 VAL A N 1
ATOM 675 C CA . VAL A 1 86 ? 13.343 -7.606 -16.793 1.00 76.50 86 VAL A CA 1
ATOM 676 C C . VAL A 1 86 ? 13.465 -6.093 -16.891 1.00 76.50 86 VAL A C 1
ATOM 678 O O . VAL A 1 86 ? 12.790 -5.459 -17.694 1.00 76.50 86 VAL A O 1
ATOM 681 N N . LEU A 1 87 ? 14.329 -5.515 -16.059 1.00 75.06 87 LEU A N 1
ATOM 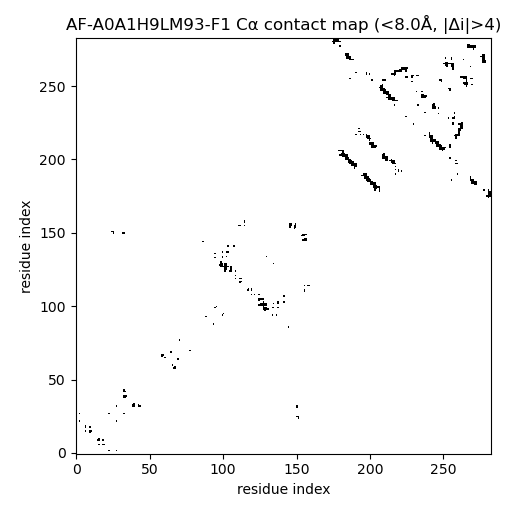682 C CA . LEU A 1 87 ? 14.627 -4.087 -16.080 1.00 75.06 87 LEU A CA 1
ATOM 683 C C . LEU A 1 87 ? 15.724 -3.818 -17.118 1.00 75.06 87 LEU A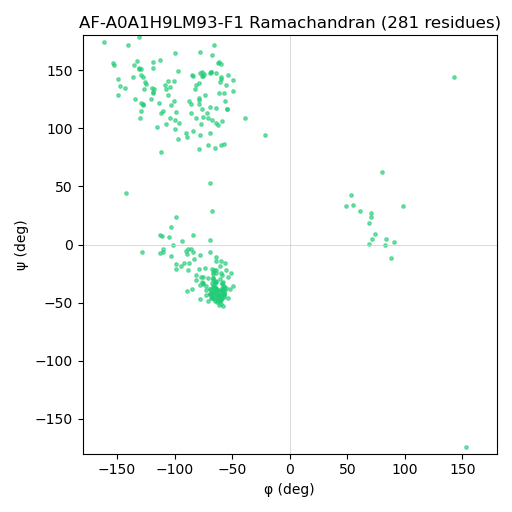 C 1
ATOM 685 O O . LEU A 1 87 ? 16.824 -4.366 -17.021 1.00 75.06 87 LEU A O 1
ATOM 689 N N . THR A 1 88 ? 15.427 -2.984 -18.113 1.00 73.38 88 THR A N 1
ATOM 690 C CA . THR A 1 88 ? 16.333 -2.674 -19.228 1.00 73.38 88 THR A CA 1
ATOM 691 C C . THR A 1 88 ? 16.458 -1.173 -19.448 1.00 73.38 88 THR A C 1
ATOM 693 O O . THR A 1 88 ? 15.500 -0.438 -19.237 1.00 73.38 88 THR A O 1
ATOM 696 N N . GLN A 1 89 ? 17.601 -0.726 -19.973 1.00 70.00 89 GLN A N 1
ATOM 697 C CA . GLN A 1 89 ? 17.811 0.662 -20.383 1.00 70.00 89 GLN A CA 1
ATOM 698 C C . GLN A 1 89 ? 18.119 0.743 -21.883 1.00 70.00 89 GLN A C 1
ATOM 700 O O . GLN A 1 89 ? 19.033 0.075 -22.369 1.00 70.00 89 GLN A O 1
ATOM 705 N N . PHE A 1 90 ? 17.411 1.621 -22.595 1.00 61.28 90 PHE A N 1
ATOM 706 C CA . PHE A 1 90 ? 17.642 1.915 -24.011 1.00 61.28 90 PHE A CA 1
ATOM 707 C C . PHE A 1 90 ? 18.187 3.343 -24.165 1.00 61.28 90 PHE A C 1
ATOM 709 O O . PHE A 1 90 ? 17.459 4.282 -24.463 1.00 61.28 90 PHE A O 1
ATOM 716 N N . LYS A 1 91 ? 19.490 3.527 -23.923 1.00 61.84 91 LYS A N 1
ATOM 717 C CA . LYS A 1 91 ? 20.213 4.783 -24.201 1.00 61.84 91 LYS A CA 1
ATOM 718 C C . LYS A 1 91 ? 21.448 4.469 -25.048 1.00 61.84 91 LYS A C 1
ATOM 720 O O . LYS A 1 91 ? 22.086 3.440 -24.829 1.00 61.84 91 LYS A O 1
ATOM 725 N N . GLU A 1 92 ? 21.820 5.356 -25.984 1.00 52.91 92 GLU A N 1
ATOM 726 C CA . GLU A 1 92 ? 23.047 5.204 -26.802 1.00 52.91 92 GLU A CA 1
ATOM 727 C C . GLU A 1 92 ? 24.302 5.009 -25.935 1.00 52.91 92 GLU A C 1
ATOM 729 O O . GLU A 1 92 ? 25.256 4.339 -26.337 1.00 52.91 92 GLU A O 1
ATOM 734 N N . ARG A 1 93 ? 24.275 5.550 -24.712 1.00 63.81 93 ARG A N 1
ATOM 735 C CA . ARG A 1 93 ? 25.275 5.326 -23.674 1.00 63.81 93 ARG A CA 1
ATOM 736 C C . ARG A 1 93 ? 24.576 4.946 -22.369 1.00 63.81 93 ARG A C 1
ATOM 738 O O . ARG A 1 93 ? 23.921 5.779 -21.754 1.00 63.81 93 ARG A O 1
ATOM 745 N N . THR A 1 94 ? 24.699 3.682 -21.976 1.00 71.31 94 THR A N 1
ATOM 746 C CA . THR A 1 94 ? 24.186 3.173 -20.697 1.00 71.31 94 THR A CA 1
ATOM 747 C C . THR A 1 94 ? 25.192 3.414 -19.570 1.00 71.31 94 THR A C 1
ATOM 749 O O . THR A 1 94 ? 26.402 3.343 -19.802 1.00 71.31 94 THR A O 1
ATOM 752 N N . PHE A 1 95 ? 24.692 3.685 -18.360 1.00 77.94 95 PHE A N 1
ATOM 753 C CA . PHE A 1 95 ? 25.502 3.724 -17.135 1.00 77.94 95 PHE A CA 1
ATOM 754 C C . PHE A 1 95 ? 25.650 2.330 -16.495 1.00 77.94 95 PHE A C 1
ATOM 756 O O . PHE A 1 95 ? 26.380 2.159 -15.516 1.00 77.94 95 PHE A O 1
ATOM 763 N N . PHE A 1 96 ? 24.993 1.306 -17.055 1.00 79.81 96 PHE A N 1
ATOM 764 C CA . PHE A 1 96 ? 25.112 -0.064 -16.574 1.00 79.81 96 PHE A CA 1
ATOM 765 C C . PHE A 1 96 ? 26.533 -0.589 -16.757 1.00 79.81 96 PHE A C 1
ATOM 767 O O . PHE A 1 96 ? 27.058 -0.742 -17.861 1.00 79.81 96 PHE A O 1
ATOM 774 N N . ASN A 1 97 ? 27.137 -0.894 -15.623 1.00 77.81 97 ASN A N 1
ATOM 775 C CA . ASN A 1 97 ? 28.423 -1.523 -15.437 1.00 77.81 97 ASN A CA 1
ATOM 776 C C . ASN A 1 97 ? 28.288 -2.507 -14.261 1.00 77.81 97 ASN A C 1
ATOM 778 O O . ASN A 1 97 ? 27.254 -2.554 -13.594 1.00 77.81 97 ASN A O 1
ATOM 782 N N . ASP A 1 98 ? 29.308 -3.325 -14.004 1.00 72.94 98 ASP A N 1
ATOM 783 C CA . ASP A 1 98 ? 29.212 -4.342 -12.949 1.00 72.94 98 ASP A CA 1
ATOM 784 C C . ASP A 1 98 ? 28.928 -3.731 -11.560 1.00 72.94 98 ASP A C 1
ATOM 786 O O . ASP A 1 98 ? 28.209 -4.336 -10.766 1.00 72.94 98 ASP A O 1
ATOM 790 N N . GLY A 1 99 ? 29.436 -2.526 -11.279 1.00 71.81 99 GLY A N 1
ATOM 791 C CA . GLY A 1 99 ? 29.220 -1.818 -10.016 1.00 71.81 99 GLY A CA 1
ATOM 792 C C . GLY A 1 99 ? 27.809 -1.252 -9.868 1.00 71.81 99 GLY A C 1
ATOM 793 O O . GLY A 1 99 ? 27.201 -1.416 -8.809 1.00 71.81 99 GLY A O 1
ATOM 794 N N . THR A 1 100 ? 27.260 -0.648 -10.926 1.00 80.81 100 THR A N 1
ATOM 795 C CA . THR A 1 100 ? 25.881 -0.126 -10.928 1.00 80.81 100 THR A CA 1
ATOM 796 C C . THR A 1 100 ? 24.852 -1.246 -10.894 1.00 80.81 100 THR A C 1
ATOM 798 O O . THR A 1 100 ? 23.892 -1.160 -10.140 1.00 80.81 100 THR A O 1
ATOM 801 N N . ILE A 1 101 ? 25.082 -2.357 -11.601 1.00 81.00 101 ILE A N 1
ATOM 802 C CA . ILE A 1 101 ? 24.200 -3.534 -11.527 1.00 81.00 101 ILE A CA 1
ATOM 803 C C . ILE A 1 101 ? 24.164 -4.100 -10.101 1.00 81.00 101 ILE A C 1
ATOM 805 O O . ILE A 1 101 ? 23.083 -4.378 -9.589 1.00 81.00 101 ILE A O 1
ATOM 809 N N . GLN A 1 102 ? 25.318 -4.235 -9.440 1.00 76.62 102 GLN A N 1
ATOM 810 C CA . GLN A 1 102 ? 25.368 -4.702 -8.048 1.00 76.62 102 GLN A CA 1
ATOM 811 C C . GLN A 1 102 ? 24.650 -3.743 -7.094 1.00 76.62 102 GLN A C 1
ATOM 813 O O . GLN A 1 102 ? 23.947 -4.193 -6.193 1.00 76.62 102 GLN A O 1
ATOM 818 N N . TYR A 1 103 ? 24.791 -2.431 -7.306 1.00 81.44 103 TYR A N 1
ATOM 819 C CA . TYR A 1 103 ? 24.075 -1.426 -6.523 1.00 81.44 103 TYR A CA 1
ATOM 820 C C . TYR A 1 103 ? 22.558 -1.550 -6.698 1.00 81.44 103 TYR A C 1
ATOM 822 O O . TYR A 1 103 ? 21.833 -1.616 -5.710 1.00 81.44 103 TYR A O 1
ATOM 830 N N . LEU A 1 104 ? 22.079 -1.648 -7.942 1.00 84.69 104 LEU A N 1
ATOM 831 C CA . LEU A 1 104 ? 20.661 -1.836 -8.254 1.00 84.69 104 LEU A CA 1
ATOM 832 C C . LEU A 1 104 ? 20.104 -3.119 -7.612 1.00 84.69 104 LEU A C 1
ATOM 834 O O . LEU A 1 104 ? 19.043 -3.078 -6.989 1.00 84.69 104 LEU A O 1
ATOM 838 N N . GLU A 1 105 ? 20.827 -4.241 -7.721 1.00 83.06 105 GLU A N 1
ATOM 839 C CA . GLU A 1 105 ? 20.453 -5.523 -7.101 1.00 83.06 105 GLU A CA 1
ATOM 840 C C . GLU A 1 105 ? 20.357 -5.407 -5.566 1.00 83.06 105 GLU A C 1
ATOM 842 O O . GLU A 1 105 ? 19.380 -5.868 -4.968 1.00 83.06 105 GLU A O 1
ATOM 847 N N . ASP A 1 106 ? 21.344 -4.779 -4.923 1.00 81.12 106 ASP A N 1
ATOM 848 C CA . ASP A 1 106 ? 21.390 -4.598 -3.468 1.00 81.12 106 ASP A CA 1
ATOM 849 C C . ASP A 1 106 ? 20.288 -3.653 -2.962 1.00 81.12 106 ASP A C 1
ATOM 851 O O . ASP A 1 106 ? 19.583 -3.973 -2.000 1.00 81.12 106 ASP A O 1
ATOM 855 N N . SER A 1 107 ? 20.080 -2.525 -3.642 1.00 84.94 107 SER A N 1
ATOM 856 C CA . SER A 1 107 ? 19.034 -1.550 -3.320 1.00 84.94 107 SER A CA 1
ATOM 857 C C . SER A 1 107 ? 17.635 -2.148 -3.452 1.00 84.94 107 SER A C 1
ATOM 859 O O . SER A 1 107 ? 16.811 -1.991 -2.547 1.00 84.94 107 SER A O 1
ATOM 861 N N . LEU A 1 108 ? 17.376 -2.910 -4.519 1.00 86.62 108 LEU A N 1
ATOM 862 C CA . LEU A 1 108 ? 16.095 -3.589 -4.724 1.00 86.62 108 LEU A CA 1
ATOM 863 C C . LEU A 1 108 ? 15.871 -4.707 -3.693 1.00 86.62 108 LEU A C 1
ATOM 865 O O . LEU A 1 108 ? 14.774 -4.835 -3.147 1.00 86.62 108 LEU A O 1
ATOM 869 N N . ASN A 1 109 ? 16.910 -5.470 -3.341 1.00 85.00 109 ASN A N 1
ATOM 870 C CA . ASN A 1 109 ? 16.825 -6.491 -2.293 1.00 85.00 109 ASN A CA 1
ATOM 871 C C . ASN A 1 109 ? 16.505 -5.880 -0.916 1.00 85.00 109 ASN A C 1
ATOM 873 O O . ASN A 1 109 ? 15.567 -6.316 -0.234 1.00 85.00 109 ASN A O 1
ATOM 877 N N . LYS A 1 110 ? 17.238 -4.833 -0.519 1.00 82.69 110 LYS A N 1
ATOM 878 C CA . LYS A 1 110 ? 16.970 -4.085 0.719 1.00 82.69 110 LYS A CA 1
ATOM 879 C C . LYS A 1 110 ? 15.552 -3.542 0.726 1.00 82.69 110 LYS A C 1
ATOM 881 O O . LYS A 1 110 ? 14.865 -3.638 1.741 1.00 82.69 110 LYS A O 1
ATOM 886 N N . ARG A 1 111 ? 15.090 -3.028 -0.415 1.00 84.19 111 ARG A N 1
ATOM 887 C CA . ARG A 1 111 ? 13.741 -2.493 -0.558 1.00 84.19 111 ARG A CA 1
ATOM 888 C C . ARG A 1 111 ? 12.670 -3.550 -0.307 1.00 84.19 111 ARG A C 1
ATOM 890 O O . ARG A 1 111 ? 11.809 -3.335 0.542 1.00 84.19 111 ARG A O 1
ATOM 897 N N . ILE A 1 112 ? 12.754 -4.693 -0.985 1.00 85.00 112 ILE A N 1
ATOM 898 C CA . ILE A 1 112 ? 11.827 -5.821 -0.798 1.00 85.00 112 ILE A CA 1
ATOM 899 C C . ILE A 1 112 ? 11.823 -6.282 0.665 1.00 85.00 112 ILE A C 1
ATOM 901 O O . ILE A 1 112 ? 10.760 -6.507 1.242 1.00 85.00 112 ILE A O 1
ATOM 905 N N . THR A 1 113 ? 13.002 -6.368 1.284 1.00 80.56 113 THR A N 1
ATOM 906 C CA . THR A 1 113 ? 13.147 -6.766 2.691 1.00 80.56 113 THR A CA 1
ATOM 907 C C . THR A 1 113 ? 12.491 -5.762 3.643 1.00 80.56 113 THR A C 1
ATOM 909 O O . THR A 1 113 ? 11.765 -6.165 4.549 1.00 80.56 113 THR A O 1
ATOM 912 N N . ASN A 1 114 ? 12.694 -4.461 3.420 1.00 76.75 114 ASN A N 1
ATOM 913 C CA . ASN A 1 114 ? 12.136 -3.395 4.257 1.00 76.75 114 ASN A CA 1
ATOM 914 C C . ASN A 1 114 ? 10.609 -3.301 4.170 1.00 76.75 114 ASN A C 1
ATOM 916 O O . ASN A 1 114 ? 9.967 -2.914 5.142 1.00 76.75 114 ASN A O 1
ATOM 920 N N . LEU A 1 115 ? 10.024 -3.656 3.024 1.00 77.31 115 LEU A N 1
ATOM 921 C CA . LEU A 1 115 ? 8.572 -3.656 2.837 1.00 77.31 115 LEU A CA 1
ATOM 922 C C . LEU A 1 115 ? 7.869 -4.683 3.734 1.00 77.31 115 LEU A C 1
ATOM 924 O O . LEU A 1 115 ? 6.748 -4.447 4.168 1.00 77.31 115 LEU A O 1
ATOM 928 N N . GLY A 1 116 ? 8.508 -5.822 4.014 1.00 71.88 116 GLY A N 1
ATOM 929 C CA . GLY A 1 116 ? 7.979 -6.844 4.925 1.00 71.88 116 GLY A CA 1
ATOM 930 C C . GLY A 1 116 ? 6.744 -7.610 4.424 1.00 71.88 116 GLY A C 1
ATOM 931 O O . GLY A 1 116 ? 6.260 -8.488 5.133 1.00 71.88 116 GLY A O 1
ATOM 932 N N . PHE A 1 117 ? 6.240 -7.314 3.221 1.00 78.00 117 PHE A N 1
ATOM 933 C CA . PHE A 1 117 ? 5.092 -8.001 2.606 1.00 78.00 117 PHE A CA 1
ATOM 934 C C . PHE A 1 117 ? 5.493 -9.152 1.673 1.00 78.00 117 PHE A C 1
ATOM 936 O O . PHE A 1 117 ? 4.663 -9.999 1.352 1.00 78.00 117 PHE A O 1
ATOM 943 N N . TYR A 1 118 ? 6.746 -9.169 1.216 1.00 81.62 118 TYR A N 1
ATOM 944 C CA . TYR A 1 118 ? 7.255 -10.139 0.250 1.00 81.62 118 TYR A CA 1
ATOM 945 C C . TYR A 1 118 ? 8.163 -11.164 0.922 1.00 81.62 118 TYR A C 1
ATOM 947 O O . TYR A 1 118 ? 9.004 -10.820 1.754 1.00 81.62 118 TYR A O 1
ATOM 955 N N . GLU A 1 119 ? 8.057 -12.423 0.500 1.00 79.56 119 GLU A N 1
ATOM 956 C CA . GLU A 1 119 ? 9.059 -13.434 0.825 1.00 79.56 119 GLU A CA 1
ATOM 957 C C . GLU A 1 119 ? 10.294 -13.232 -0.067 1.00 79.56 119 GLU A C 1
ATOM 959 O O . GLU A 1 119 ? 10.298 -13.570 -1.251 1.00 79.56 119 GLU A O 1
ATOM 964 N N . ASN A 1 120 ? 11.358 -12.658 0.498 1.00 82.62 120 ASN A N 1
ATOM 965 C CA . ASN A 1 120 ? 12.612 -12.447 -0.219 1.00 82.62 120 ASN A CA 1
ATOM 966 C C . ASN A 1 120 ? 13.502 -13.695 -0.145 1.00 82.62 120 ASN A C 1
ATOM 968 O O . ASN A 1 120 ? 14.018 -14.057 0.913 1.00 82.62 120 ASN A O 1
ATOM 972 N N . THR A 1 121 ? 13.716 -14.344 -1.288 1.00 78.88 121 THR A N 1
ATOM 973 C CA . THR A 1 121 ? 14.524 -15.571 -1.384 1.00 78.88 121 THR A CA 1
ATOM 974 C C . THR A 1 121 ? 16.009 -15.308 -1.661 1.00 78.88 121 THR A C 1
ATOM 976 O O . THR A 1 121 ? 16.827 -16.238 -1.622 1.00 78.88 121 THR A O 1
ATOM 979 N N . THR A 1 122 ? 16.393 -14.051 -1.900 1.00 78.06 122 THR A N 1
ATOM 980 C CA . THR A 1 122 ? 17.773 -13.662 -2.201 1.00 78.06 122 THR A CA 1
ATOM 981 C C . THR A 1 122 ? 18.585 -13.537 -0.912 1.00 78.06 122 THR A C 1
ATOM 983 O O . THR A 1 122 ? 18.403 -12.612 -0.127 1.00 78.06 122 THR A O 1
ATOM 986 N N . LYS A 1 123 ? 19.509 -14.482 -0.693 1.00 64.31 123 LYS A N 1
ATOM 987 C CA . LYS A 1 123 ? 20.230 -14.637 0.586 1.00 64.31 123 LYS A CA 1
ATOM 988 C C . LYS A 1 123 ? 21.413 -13.688 0.782 1.00 64.31 123 LYS A C 1
ATOM 990 O O . LYS A 1 123 ? 21.757 -13.397 1.922 1.00 64.31 123 LYS A O 1
ATOM 995 N N . GLN A 1 124 ? 22.077 -13.281 -0.298 1.00 68.25 124 GLN A N 1
ATOM 996 C CA . GLN A 1 124 ? 23.232 -12.383 -0.263 1.00 68.25 124 GLN A CA 1
ATOM 997 C C . GLN A 1 124 ? 23.248 -11.521 -1.521 1.00 68.25 124 GLN A C 1
ATOM 999 O O . GLN A 1 124 ? 23.048 -12.031 -2.623 1.00 68.25 124 GLN A O 1
ATOM 1004 N N . THR A 1 125 ? 23.522 -10.238 -1.334 1.00 67.56 125 THR A N 1
ATOM 1005 C CA . THR A 1 125 ? 23.873 -9.271 -2.376 1.00 67.56 125 THR A CA 1
ATOM 1006 C C . THR A 1 125 ? 25.268 -8.737 -2.078 1.00 67.56 125 THR A C 1
ATOM 1008 O O . THR A 1 125 ? 25.714 -8.726 -0.927 1.00 67.56 125 THR A O 1
ATOM 1011 N N . THR A 1 126 ? 25.987 -8.330 -3.118 1.00 67.06 126 THR A N 1
ATOM 1012 C CA . THR A 1 126 ? 27.248 -7.606 -2.954 1.00 67.06 126 THR A CA 1
ATOM 1013 C C . THR A 1 126 ? 26.904 -6.130 -2.838 1.00 67.06 126 THR A C 1
ATOM 1015 O O . THR A 1 126 ? 26.257 -5.601 -3.737 1.00 67.06 126 THR A O 1
ATOM 1018 N N . THR A 1 127 ? 27.318 -5.466 -1.755 1.00 57.75 127 THR A N 1
ATOM 1019 C CA . THR A 1 127 ? 27.161 -4.012 -1.614 1.00 57.75 127 THR A CA 1
ATOM 1020 C C . THR A 1 127 ? 27.810 -3.344 -2.826 1.00 57.75 127 THR A C 1
ATOM 1022 O O . THR A 1 127 ? 29.006 -3.538 -3.052 1.00 57.75 127 THR A O 1
ATOM 1025 N N . GLY A 1 128 ? 27.012 -2.646 -3.636 1.00 60.16 128 GLY A N 1
ATOM 1026 C CA . GLY A 1 128 ? 27.437 -2.145 -4.942 1.00 60.16 128 GLY A CA 1
ATOM 1027 C C . GLY A 1 128 ? 28.714 -1.309 -4.886 1.00 60.16 128 GLY A C 1
ATOM 1028 O O . GLY A 1 128 ? 28.962 -0.592 -3.920 1.00 60.16 128 GLY A O 1
ATOM 1029 N N . THR A 1 129 ? 29.532 -1.397 -5.935 1.00 58.91 129 THR A N 1
ATOM 1030 C CA . THR A 1 129 ? 30.762 -0.600 -6.087 1.00 58.91 129 THR A CA 1
ATOM 1031 C C . THR A 1 129 ? 30.553 0.620 -6.989 1.00 58.91 129 THR A C 1
ATOM 1033 O O . THR A 1 129 ? 31.505 1.073 -7.629 1.00 58.91 129 THR A O 1
ATOM 1036 N N . ALA A 1 130 ? 29.310 1.093 -7.123 1.00 65.69 130 ALA A N 1
ATOM 1037 C CA . ALA A 1 130 ? 28.997 2.295 -7.886 1.00 65.69 130 ALA A CA 1
ATOM 1038 C C . ALA A 1 130 ? 29.739 3.501 -7.287 1.00 65.69 130 ALA A C 1
ATOM 1040 O O . ALA A 1 130 ? 29.939 3.595 -6.077 1.00 65.69 130 ALA A O 1
ATOM 1041 N N . ASN A 1 131 ? 30.214 4.400 -8.148 1.00 71.44 131 ASN A N 1
ATOM 1042 C CA . ASN A 1 131 ? 30.754 5.678 -7.691 1.00 71.44 131 ASN A CA 1
ATOM 1043 C C . ASN A 1 131 ? 29.592 6.636 -7.350 1.00 71.44 131 ASN A C 1
ATOM 1045 O O . ASN A 1 131 ? 28.466 6.396 -7.761 1.00 71.44 131 ASN A O 1
ATOM 1049 N N . THR A 1 132 ? 29.845 7.744 -6.649 1.00 68.25 132 THR A N 1
ATOM 1050 C CA . THR A 1 132 ? 28.773 8.665 -6.216 1.00 68.25 132 THR A CA 1
ATOM 1051 C C . THR A 1 132 ? 27.916 9.215 -7.367 1.00 68.25 132 THR A C 1
ATOM 1053 O O . THR A 1 132 ? 26.715 9.357 -7.198 1.00 68.25 132 THR A O 1
ATOM 1056 N N . SER A 1 133 ? 28.505 9.475 -8.541 1.00 69.19 133 SER A N 1
ATOM 1057 C CA . SER A 1 133 ? 27.750 9.915 -9.726 1.00 69.19 133 SER A CA 1
ATOM 1058 C C . SER A 1 133 ? 26.862 8.797 -10.276 1.00 69.19 133 SER A C 1
ATOM 1060 O O . SER A 1 133 ? 25.740 9.045 -10.692 1.00 69.19 133 SER A O 1
ATOM 1062 N N . ASP A 1 134 ? 27.364 7.564 -10.259 1.00 76.62 134 ASP A N 1
ATOM 1063 C CA . ASP A 1 134 ? 26.647 6.373 -10.706 1.00 76.62 134 ASP A CA 1
ATOM 1064 C C . ASP A 1 134 ? 25.503 5.990 -9.738 1.00 76.62 134 ASP A C 1
ATOM 1066 O O . ASP A 1 134 ? 24.520 5.386 -10.163 1.00 76.62 134 ASP A O 1
ATOM 1070 N N . GLU A 1 135 ? 25.617 6.302 -8.439 1.00 80.25 135 GLU A N 1
ATOM 1071 C CA . GLU A 1 135 ? 24.563 6.053 -7.441 1.00 80.25 135 GLU A CA 1
ATOM 1072 C C . GLU A 1 135 ? 23.325 6.929 -7.675 1.00 80.25 135 GLU A C 1
ATOM 1074 O O . GLU A 1 135 ? 22.205 6.431 -7.565 1.00 80.25 135 GLU A O 1
ATOM 1079 N N . GLU A 1 136 ? 23.511 8.205 -8.031 1.00 76.38 136 GLU A N 1
ATOM 1080 C CA . GLU A 1 136 ? 22.411 9.112 -8.391 1.00 76.38 136 GLU A CA 1
ATOM 1081 C C . GLU A 1 136 ? 21.640 8.574 -9.607 1.00 76.38 136 GLU A C 1
ATOM 1083 O O . GLU A 1 136 ? 20.423 8.393 -9.524 1.00 76.38 136 GLU A O 1
ATOM 1088 N N . ASP A 1 137 ? 22.357 8.188 -10.670 1.00 80.94 137 ASP A N 1
ATOM 1089 C CA . ASP A 1 137 ? 21.773 7.560 -11.865 1.00 80.94 137 ASP A CA 1
ATOM 1090 C C . ASP A 1 137 ? 21.027 6.251 -11.526 1.00 80.94 137 ASP A C 1
ATOM 1092 O O . ASP A 1 137 ? 19.961 5.959 -12.078 1.00 80.94 137 ASP A O 1
ATOM 1096 N N . CYS A 1 138 ? 21.571 5.440 -10.608 1.00 83.81 138 CYS A N 1
ATOM 1097 C CA . CYS A 1 138 ? 20.920 4.211 -10.149 1.00 83.81 138 CYS A CA 1
ATOM 1098 C C . CYS A 1 138 ? 19.617 4.491 -9.395 1.00 83.81 138 CYS A C 1
ATOM 1100 O O . CYS A 1 138 ? 18.643 3.760 -9.581 1.00 83.81 138 CYS A O 1
ATOM 1102 N N . ASN A 1 139 ? 19.606 5.503 -8.528 1.00 82.62 139 ASN A N 1
ATOM 1103 C CA . ASN A 1 139 ? 18.436 5.853 -7.728 1.00 82.62 139 ASN A CA 1
ATOM 1104 C C . ASN A 1 139 ? 17.320 6.418 -8.609 1.00 82.62 139 ASN A C 1
ATOM 1106 O O . ASN A 1 139 ? 16.193 5.936 -8.521 1.00 82.62 139 ASN A O 1
ATOM 1110 N N . GLU A 1 140 ? 17.638 7.335 -9.529 1.00 81.12 140 GLU A N 1
ATOM 1111 C CA . GLU A 1 140 ? 16.670 7.847 -10.510 1.00 81.12 140 GLU A CA 1
ATOM 1112 C C . GLU A 1 140 ? 16.070 6.700 -11.341 1.00 81.12 140 GLU A C 1
ATOM 1114 O O . GLU A 1 140 ? 14.852 6.584 -11.487 1.00 81.12 140 GLU A O 1
ATOM 1119 N N . TYR A 1 141 ? 16.913 5.775 -11.806 1.00 85.06 141 TYR A N 1
ATOM 1120 C CA . TYR A 1 141 ? 16.453 4.606 -12.551 1.00 85.06 141 TYR A CA 1
ATOM 1121 C C . TYR A 1 141 ? 15.547 3.676 -11.728 1.00 85.06 141 TYR A C 1
ATOM 1123 O O . TYR A 1 141 ? 14.536 3.183 -12.236 1.00 85.06 141 TYR A O 1
ATOM 1131 N N . LEU A 1 142 ? 15.889 3.409 -10.463 1.00 86.38 142 LEU A N 1
ATOM 1132 C CA . LEU A 1 142 ? 15.051 2.591 -9.579 1.00 86.38 142 LEU A CA 1
ATOM 1133 C C . LEU A 1 142 ? 13.709 3.254 -9.297 1.00 86.38 142 LEU A C 1
ATOM 1135 O O . LEU A 1 142 ? 12.709 2.554 -9.153 1.00 86.38 142 LEU A O 1
ATOM 1139 N N . ASP A 1 143 ? 13.665 4.579 -9.253 1.00 79.81 143 ASP A N 1
ATOM 1140 C CA . ASP A 1 143 ? 12.437 5.321 -9.015 1.00 79.81 143 ASP A CA 1
ATOM 1141 C C . ASP A 1 143 ? 11.443 5.142 -10.148 1.00 79.81 143 ASP A C 1
ATOM 1143 O O . ASP A 1 143 ? 10.284 4.789 -9.902 1.00 79.81 143 ASP A O 1
ATOM 1147 N N . GLU A 1 144 ? 11.915 5.275 -11.384 1.00 78.69 144 GLU A N 1
ATOM 1148 C CA . GLU A 1 144 ? 11.126 4.960 -12.570 1.00 78.69 144 GLU A CA 1
ATOM 1149 C C . GLU A 1 144 ? 10.709 3.484 -12.582 1.00 78.69 144 GLU A C 1
ATOM 1151 O O . GLU A 1 144 ? 9.527 3.167 -12.758 1.00 78.69 144 GLU A O 1
ATOM 1156 N N . ALA A 1 145 ? 11.652 2.572 -12.324 1.00 84.19 145 ALA A N 1
ATOM 1157 C CA . ALA A 1 145 ? 11.391 1.137 -12.324 1.00 84.19 145 ALA A CA 1
ATOM 1158 C C . ALA A 1 145 ? 10.338 0.740 -11.279 1.00 84.19 145 ALA A C 1
ATOM 1160 O O . ALA A 1 145 ? 9.429 -0.030 -11.587 1.00 84.19 145 ALA A O 1
ATOM 1161 N N . TYR A 1 146 ? 10.399 1.276 -10.058 1.00 83.06 146 TYR A N 1
ATOM 1162 C CA . TYR A 1 146 ? 9.417 0.981 -9.014 1.00 83.06 146 TYR A CA 1
ATOM 1163 C C . TYR A 1 146 ? 8.023 1.493 -9.366 1.00 83.06 146 TYR A C 1
ATOM 1165 O O . TYR A 1 146 ? 7.043 0.810 -9.073 1.00 83.06 146 TYR A O 1
ATOM 1173 N N . GLN A 1 147 ? 7.917 2.653 -10.018 1.00 72.25 147 GLN A N 1
ATOM 1174 C CA . GLN A 1 147 ? 6.627 3.146 -10.503 1.00 72.25 147 GLN A CA 1
ATOM 1175 C C . GLN A 1 147 ? 6.043 2.245 -11.597 1.00 72.25 147 GLN A C 1
ATOM 1177 O O . GLN A 1 147 ? 4.837 1.994 -11.596 1.00 72.25 147 GLN A O 1
ATOM 1182 N N . MET A 1 148 ? 6.876 1.757 -12.523 1.00 74.25 148 MET A N 1
ATOM 1183 C CA . MET A 1 148 ? 6.437 0.815 -13.559 1.00 74.25 148 MET A CA 1
ATOM 1184 C C . MET A 1 148 ? 6.003 -0.516 -12.943 1.00 74.25 148 MET A C 1
ATOM 1186 O O . MET A 1 148 ? 4.937 -1.030 -13.267 1.00 74.25 148 MET A O 1
ATOM 1190 N N . LEU A 1 149 ? 6.793 -1.050 -12.013 1.00 79.56 149 LEU A N 1
ATOM 1191 C CA . LEU A 1 149 ? 6.498 -2.309 -11.336 1.00 79.56 149 LEU A CA 1
ATOM 1192 C C . LEU A 1 149 ? 5.216 -2.226 -10.494 1.00 79.56 149 LEU A C 1
ATOM 1194 O O . LEU A 1 149 ? 4.411 -3.153 -10.552 1.00 79.56 149 LEU A O 1
ATOM 1198 N N . ASP A 1 150 ? 4.955 -1.112 -9.798 1.00 75.12 150 ASP A N 1
ATOM 1199 C CA . ASP A 1 150 ? 3.690 -0.923 -9.065 1.00 75.12 150 ASP A CA 1
ATOM 1200 C C . ASP A 1 150 ? 2.477 -0.860 -10.003 1.00 75.12 150 ASP A C 1
ATOM 1202 O O . ASP A 1 150 ? 1.417 -1.408 -9.682 1.00 75.12 150 ASP A O 1
ATOM 1206 N N . ALA A 1 151 ? 2.633 -0.255 -11.186 1.00 66.00 151 ALA A N 1
ATOM 1207 C CA . ALA A 1 151 ? 1.589 -0.251 -12.211 1.00 66.00 151 ALA A CA 1
ATOM 1208 C C . ALA A 1 151 ? 1.285 -1.666 -12.736 1.00 66.00 151 ALA A C 1
ATOM 1210 O O . ALA A 1 151 ? 0.134 -1.962 -13.048 1.00 66.00 151 ALA A O 1
ATOM 1211 N N . LEU A 1 152 ? 2.290 -2.545 -12.761 1.00 72.12 152 LEU A N 1
ATOM 1212 C CA . LEU A 1 152 ? 2.160 -3.967 -13.097 1.00 72.12 152 LEU A CA 1
ATOM 1213 C C . LEU A 1 152 ? 1.724 -4.835 -11.897 1.00 72.12 152 LEU A C 1
ATOM 1215 O O . LEU A 1 152 ? 1.725 -6.060 -11.982 1.00 72.12 152 LEU A O 1
ATOM 1219 N N . GLY A 1 153 ? 1.359 -4.217 -10.768 1.00 68.94 153 GLY A N 1
ATOM 1220 C CA . GLY A 1 153 ? 0.844 -4.904 -9.581 1.00 68.94 153 GLY A CA 1
ATOM 1221 C C . GLY A 1 153 ? 1.902 -5.331 -8.560 1.00 68.94 153 GLY A C 1
ATOM 1222 O O . GLY A 1 153 ? 1.541 -5.919 -7.539 1.00 68.94 153 GLY A O 1
ATOM 1223 N N . LEU A 1 154 ? 3.182 -5.014 -8.780 1.00 78.25 154 LEU A N 1
ATOM 1224 C CA . LEU A 1 154 ? 4.269 -5.263 -7.833 1.00 78.25 154 LEU A CA 1
ATOM 1225 C C . LEU A 1 154 ? 4.570 -3.997 -7.014 1.00 78.25 154 LEU A C 1
ATOM 1227 O O . LEU A 1 154 ? 5.391 -3.162 -7.388 1.00 78.25 154 LEU A O 1
ATO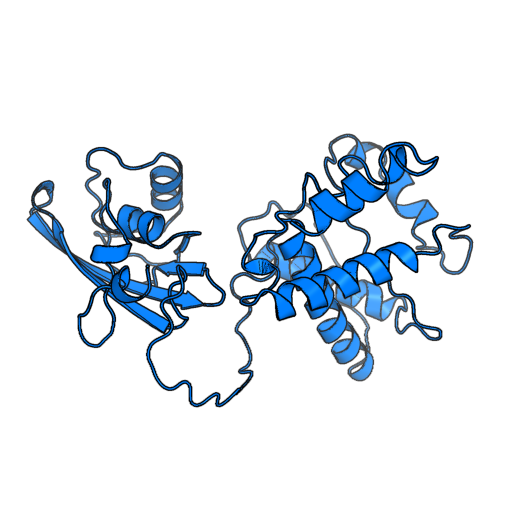M 1231 N N . ASP A 1 155 ? 3.908 -3.858 -5.867 1.00 80.06 155 ASP A N 1
ATOM 1232 C CA . ASP A 1 155 ? 4.044 -2.691 -4.987 1.00 80.06 155 ASP A CA 1
ATOM 1233 C C . ASP A 1 155 ? 5.422 -2.636 -4.314 1.00 80.06 155 ASP A C 1
ATOM 1235 O O . ASP A 1 155 ? 5.645 -3.248 -3.266 1.00 80.06 155 ASP A O 1
ATOM 1239 N N . LEU A 1 156 ? 6.344 -1.878 -4.907 1.00 80.94 156 LEU A N 1
ATOM 1240 C CA . LEU A 1 156 ? 7.667 -1.606 -4.345 1.00 80.94 156 LEU A CA 1
ATOM 1241 C C . LEU A 1 156 ? 7.796 -0.195 -3.763 1.00 80.94 156 LEU A C 1
ATOM 1243 O O . LEU A 1 156 ? 8.880 0.186 -3.326 1.00 80.94 156 LEU A O 1
ATOM 1247 N N . ILE A 1 157 ? 6.717 0.587 -3.691 1.00 76.00 157 ILE A N 1
ATOM 1248 C CA . ILE A 1 157 ? 6.755 2.018 -3.329 1.00 76.00 157 ILE A CA 1
ATOM 1249 C C . ILE A 1 157 ? 6.142 2.342 -1.955 1.00 76.00 157 ILE A C 1
ATOM 1251 O O . ILE A 1 157 ? 6.295 3.452 -1.464 1.00 76.00 157 ILE A O 1
ATOM 1255 N N . THR A 1 158 ? 5.517 1.383 -1.262 1.00 65.00 158 THR A N 1
ATOM 1256 C CA . THR A 1 158 ? 5.005 1.596 0.118 1.00 65.00 158 THR A CA 1
ATOM 1257 C C . THR A 1 158 ? 6.096 2.043 1.102 1.00 65.00 158 THR A C 1
ATOM 1259 O O . THR A 1 158 ? 7.121 1.384 1.197 1.00 65.00 158 THR A O 1
ATOM 1262 N N . PHE A 1 159 ? 5.901 3.108 1.885 1.00 58.19 159 PHE A N 1
ATOM 1263 C CA . PHE A 1 159 ? 6.926 3.614 2.823 1.00 58.19 159 PHE A CA 1
ATOM 1264 C C . PHE A 1 159 ? 8.227 4.072 2.143 1.00 58.19 159 PHE A C 1
ATOM 1266 O O . PHE A 1 159 ? 9.312 3.934 2.706 1.00 58.19 159 PHE A O 1
ATOM 1273 N N . ARG A 1 160 ? 8.174 4.531 0.889 1.00 59.44 160 ARG A N 1
ATOM 1274 C CA . ARG A 1 160 ? 9.192 5.491 0.464 1.00 59.44 160 ARG A CA 1
ATOM 1275 C C . ARG A 1 160 ? 8.829 6.773 1.191 1.00 59.44 160 ARG A C 1
ATOM 1277 O O . ARG A 1 160 ? 7.726 7.267 0.998 1.00 59.44 160 ARG A O 1
ATOM 1284 N N . ASP A 1 161 ? 9.675 7.207 2.114 1.00 43.50 161 ASP A N 1
ATOM 1285 C CA . ASP A 1 161 ? 9.566 8.559 2.638 1.00 43.50 161 ASP A CA 1
ATOM 1286 C C . ASP A 1 161 ? 9.707 9.471 1.415 1.00 43.50 161 ASP A C 1
ATOM 1288 O O . ASP A 1 161 ? 10.777 9.519 0.809 1.00 43.50 161 ASP A O 1
ATOM 1292 N N . ASP A 1 162 ? 8.602 10.068 0.970 1.00 42.28 162 ASP A N 1
ATOM 1293 C CA . ASP A 1 162 ? 8.624 11.048 -0.105 1.00 42.28 162 ASP A CA 1
ATOM 1294 C C . ASP A 1 162 ? 9.480 12.215 0.399 1.00 42.28 162 ASP A C 1
ATOM 1296 O O . ASP A 1 162 ? 9.045 13.017 1.232 1.00 42.28 162 ASP A O 1
ATOM 1300 N N . GLU A 1 163 ? 10.728 12.300 -0.068 1.00 36.72 163 GLU A N 1
ATOM 1301 C CA . GLU A 1 163 ? 11.390 13.592 -0.122 1.00 36.72 163 GLU A CA 1
ATOM 1302 C C . GLU A 1 163 ? 10.468 14.507 -0.920 1.00 36.72 163 GLU A C 1
ATOM 1304 O O . GLU A 1 163 ? 10.122 14.243 -2.072 1.00 36.72 163 GLU A O 1
ATOM 1309 N N . ALA A 1 164 ? 10.000 15.530 -0.214 1.00 36.28 164 ALA A N 1
ATOM 1310 C CA . ALA A 1 164 ? 9.080 16.544 -0.665 1.00 36.28 164 ALA A CA 1
ATOM 1311 C C . ALA A 1 164 ? 9.362 16.977 -2.110 1.00 36.28 164 ALA A C 1
ATOM 1313 O O . ALA A 1 164 ? 10.301 17.723 -2.384 1.00 36.28 164 ALA A O 1
ATOM 1314 N N . VAL A 1 165 ? 8.472 16.590 -3.022 1.00 33.62 165 VAL A N 1
ATOM 1315 C CA . VAL A 1 165 ? 8.157 17.460 -4.149 1.00 33.62 165 VAL A CA 1
ATOM 1316 C C . VAL A 1 165 ? 7.224 18.520 -3.576 1.00 33.62 165 VAL A C 1
ATOM 1318 O O . VAL A 1 165 ? 6.021 18.305 -3.430 1.00 33.62 165 VAL A O 1
ATOM 1321 N N . GLU A 1 166 ? 7.805 19.647 -3.169 1.00 34.78 166 GLU A N 1
ATOM 1322 C CA . GLU A 1 166 ? 7.064 20.887 -2.957 1.00 34.78 166 GLU A CA 1
ATOM 1323 C C . GLU A 1 166 ? 6.511 21.346 -4.316 1.00 34.78 166 GLU A C 1
ATOM 1325 O O . GLU A 1 166 ? 7.107 22.164 -5.011 1.00 34.78 166 GLU A O 1
ATOM 1330 N N . GLU A 1 167 ? 5.366 20.804 -4.727 1.00 31.25 167 GLU A N 1
ATOM 1331 C CA . GLU A 1 167 ? 4.462 21.548 -5.598 1.00 31.25 167 GLU A CA 1
ATOM 1332 C C . GLU A 1 167 ? 3.509 22.321 -4.686 1.00 31.25 167 GLU A C 1
ATOM 1334 O O . GLU A 1 167 ? 2.495 21.802 -4.217 1.00 31.25 167 GLU A O 1
ATOM 1339 N N . GLU A 1 168 ? 3.850 23.588 -4.431 1.00 34.56 168 GLU A N 1
ATOM 1340 C CA . GLU A 1 168 ? 2.852 24.604 -4.105 1.00 34.56 168 GLU A CA 1
ATOM 1341 C C . GLU A 1 168 ? 1.877 24.699 -5.288 1.00 34.56 168 GLU A C 1
ATOM 1343 O O . GLU A 1 168 ? 2.031 25.507 -6.204 1.00 34.56 168 GLU A O 1
ATOM 1348 N N . ALA A 1 169 ? 0.868 23.836 -5.288 1.00 31.03 169 ALA A N 1
ATOM 1349 C CA . ALA A 1 169 ? -0.364 24.082 -6.003 1.00 31.03 169 ALA A CA 1
ATOM 1350 C C . ALA A 1 169 ? -1.345 24.657 -4.986 1.00 31.03 169 ALA A C 1
ATOM 1352 O O . ALA A 1 169 ? -1.875 23.954 -4.126 1.00 31.03 169 ALA A O 1
ATOM 1353 N N . ASP A 1 170 ? -1.548 25.963 -5.093 1.00 33.03 170 ASP A N 1
ATOM 1354 C CA . ASP A 1 170 ? -2.692 26.676 -4.544 1.00 33.03 170 ASP A CA 1
ATOM 1355 C C . ASP A 1 170 ? -3.964 26.038 -5.138 1.00 33.03 170 ASP A C 1
ATOM 1357 O O . ASP A 1 170 ? -4.422 26.401 -6.223 1.00 33.03 170 ASP A O 1
ATOM 1361 N N . ILE A 1 171 ? -4.462 24.973 -4.500 1.00 32.78 171 ILE A N 1
ATOM 1362 C CA . ILE A 1 171 ? -5.715 24.321 -4.882 1.00 32.78 171 ILE A CA 1
ATOM 1363 C C . ILE A 1 171 ? -6.818 25.016 -4.101 1.00 32.78 171 ILE A C 1
ATOM 1365 O O . ILE A 1 171 ? -7.151 24.656 -2.968 1.00 32.78 171 ILE A O 1
ATOM 1369 N N . ASP A 1 172 ? -7.381 26.026 -4.757 1.00 32.12 172 ASP A N 1
ATOM 1370 C CA . ASP A 1 172 ? -8.723 26.484 -4.459 1.00 32.12 172 ASP A CA 1
ATOM 1371 C C . ASP A 1 172 ? -9.703 25.300 -4.563 1.00 32.12 172 ASP A C 1
ATOM 1373 O O . ASP A 1 172 ? -9.613 24.418 -5.420 1.00 32.12 172 ASP A O 1
ATOM 1377 N N . THR A 1 173 ? -10.587 25.287 -3.583 1.00 45.53 173 THR A N 1
ATOM 1378 C CA . THR A 1 173 ? -11.516 24.243 -3.160 1.00 45.53 173 THR A CA 1
ATOM 1379 C C . THR A 1 173 ? -12.557 23.825 -4.215 1.00 45.53 173 THR A C 1
ATOM 1381 O O . THR A 1 173 ? -12.938 24.617 -5.067 1.00 45.53 173 THR A O 1
ATOM 1384 N N . ASP A 1 174 ? -13.081 22.597 -4.064 1.00 40.75 174 ASP A N 1
ATOM 1385 C CA . ASP A 1 174 ? -14.321 22.051 -4.670 1.00 40.75 174 ASP A CA 1
ATOM 1386 C C . ASP A 1 174 ? -14.264 21.169 -5.943 1.00 40.75 174 ASP A C 1
ATOM 1388 O O . ASP A 1 174 ? -15.250 21.084 -6.676 1.00 40.75 174 ASP A O 1
ATOM 1392 N N . GLU A 1 175 ? -13.222 20.354 -6.150 1.00 40.69 175 GLU A N 1
ATOM 1393 C CA . GLU A 1 175 ? -13.373 19.145 -6.989 1.00 40.69 175 GLU A CA 1
ATOM 1394 C C . GLU A 1 175 ? -13.563 17.880 -6.137 1.00 40.69 175 GLU A C 1
ATOM 1396 O O . GLU A 1 175 ? -12.640 17.359 -5.508 1.00 40.69 175 GLU A O 1
ATOM 1401 N N . LYS A 1 176 ? -14.799 17.362 -6.122 1.00 47.34 176 LYS A N 1
ATOM 1402 C CA . LYS A 1 176 ? -15.128 16.045 -5.566 1.00 47.34 176 LYS A CA 1
ATOM 1403 C C . LYS A 1 176 ? -14.502 14.951 -6.425 1.00 47.34 176 LYS A C 1
ATOM 1405 O O . LYS A 1 176 ? -14.962 14.662 -7.533 1.00 47.34 176 LYS A O 1
ATOM 1410 N N . THR A 1 177 ? -13.458 14.336 -5.897 1.00 54.66 177 THR A N 1
ATOM 1411 C CA . THR A 1 177 ? -12.819 13.158 -6.475 1.00 54.66 177 THR A CA 1
ATOM 1412 C C . THR A 1 177 ? -13.166 11.967 -5.586 1.00 54.66 177 THR A C 1
ATOM 1414 O O . THR A 1 177 ? -13.107 12.079 -4.367 1.00 54.66 177 THR A O 1
ATOM 1417 N N . ASP A 1 178 ? -13.502 10.797 -6.142 1.00 69.00 178 ASP A N 1
ATOM 1418 C CA . ASP A 1 178 ? -13.747 9.565 -5.355 1.00 69.00 178 ASP A CA 1
ATOM 1419 C C . ASP A 1 178 ? -12.465 9.020 -4.667 1.00 69.00 178 ASP A C 1
ATOM 1421 O O . ASP A 1 178 ? -12.297 7.820 -4.441 1.00 69.00 178 ASP A O 1
ATOM 1425 N N . VAL A 1 179 ? -11.531 9.912 -4.340 1.00 75.88 179 VAL A N 1
ATOM 1426 C CA . VAL A 1 179 ? -10.218 9.694 -3.763 1.00 75.88 179 VAL A CA 1
ATOM 1427 C C . VAL A 1 179 ? -10.115 10.560 -2.513 1.00 75.88 179 VAL A C 1
ATOM 1429 O O . VAL A 1 179 ? -10.473 11.734 -2.506 1.00 75.88 179 VAL A O 1
ATOM 1432 N N . VAL A 1 180 ? -9.628 9.969 -1.427 1.00 84.81 180 VAL A N 1
ATOM 1433 C CA . VAL A 1 180 ? -9.321 10.723 -0.212 1.00 84.81 180 VAL A CA 1
ATOM 1434 C C . VAL A 1 180 ? -7.980 11.427 -0.434 1.00 84.81 180 VAL A C 1
ATOM 1436 O O . VAL A 1 180 ? -7.018 10.727 -0.750 1.00 84.81 180 VAL A O 1
ATOM 1439 N N . PRO A 1 181 ? -7.890 12.760 -0.284 1.00 83.50 181 PRO A N 1
ATOM 1440 C CA . PRO A 1 181 ? -6.629 13.476 -0.439 1.00 83.50 181 PRO A CA 1
ATOM 1441 C C . PRO A 1 181 ? -5.564 13.005 0.550 1.00 83.50 181 PRO A C 1
ATOM 1443 O O . PRO A 1 181 ? -5.886 12.536 1.649 1.00 83.50 181 PRO A O 1
ATOM 1446 N N . ASP A 1 182 ? -4.300 13.193 0.193 1.00 85.12 182 ASP A N 1
ATOM 1447 C CA . ASP A 1 182 ? -3.198 12.955 1.115 1.00 85.12 182 ASP A CA 1
ATOM 1448 C C . ASP A 1 182 ? -3.323 13.876 2.336 1.00 85.12 182 ASP A C 1
ATOM 1450 O O . ASP A 1 182 ? -3.747 15.029 2.244 1.00 85.12 182 ASP A O 1
ATOM 1454 N N . GLY A 1 183 ? -3.026 13.342 3.517 1.00 87.88 183 GLY A N 1
ATOM 1455 C CA . GLY A 1 183 ? -3.233 14.066 4.766 1.00 87.88 183 GLY A CA 1
ATOM 1456 C C . GLY A 1 183 ? -3.473 13.168 5.969 1.00 87.88 183 GLY A C 1
ATOM 1457 O O . GLY A 1 183 ? -3.378 11.943 5.904 1.00 87.88 183 GLY A O 1
ATOM 1458 N N . THR A 1 184 ? -3.782 13.792 7.105 1.00 94.38 184 THR A N 1
ATOM 1459 C CA . THR A 1 184 ? -4.056 13.088 8.365 1.00 94.38 184 THR A CA 1
ATOM 1460 C C . THR A 1 184 ? -5.539 13.135 8.705 1.00 94.38 184 THR A C 1
ATOM 1462 O O . THR A 1 184 ? -6.169 14.189 8.681 1.00 94.38 184 THR A O 1
ATOM 1465 N N . TYR A 1 185 ? -6.080 11.982 9.085 1.00 97.62 185 TYR A N 1
ATOM 1466 C CA . TYR A 1 185 ? -7.491 11.776 9.361 1.00 97.62 185 TYR A CA 1
ATOM 1467 C C . TYR A 1 185 ? -7.701 11.070 10.693 1.00 97.62 185 TYR A C 1
ATOM 1469 O O . TYR A 1 185 ? -6.890 10.260 11.148 1.00 97.62 185 TYR A O 1
ATOM 1477 N N . TYR A 1 186 ? -8.842 11.345 11.314 1.00 98.19 186 TYR A N 1
ATOM 1478 C CA . TYR A 1 186 ? -9.126 10.918 12.677 1.00 98.19 186 TYR A CA 1
ATOM 1479 C C . TYR A 1 186 ? -10.429 10.138 12.754 1.00 98.19 186 TYR A C 1
ATOM 1481 O O . TYR A 1 186 ? -11.442 10.510 12.164 1.00 98.19 186 TYR A O 1
ATOM 1489 N N . LEU A 1 187 ? -10.433 9.074 13.550 1.00 98.19 187 LEU A N 1
ATOM 1490 C CA . LEU A 1 187 ? -11.632 8.310 13.869 1.00 98.19 187 LEU A CA 1
ATOM 1491 C C . LEU A 1 187 ? -11.844 8.330 15.373 1.00 98.19 187 LEU A C 1
ATOM 1493 O O . LEU A 1 187 ? -10.983 7.918 16.147 1.00 98.19 187 LEU A O 1
ATOM 1497 N N . LYS A 1 188 ? -13.032 8.765 15.797 1.00 97.38 188 LYS A N 1
ATOM 1498 C CA . LYS A 1 188 ? -13.485 8.670 17.188 1.00 97.38 188 LYS A CA 1
ATOM 1499 C C . LYS A 1 188 ? -14.868 8.045 17.229 1.00 97.38 188 LYS A C 1
ATOM 1501 O O . LYS A 1 188 ? -15.835 8.647 16.766 1.00 97.38 188 LYS A O 1
ATOM 1506 N N . ARG A 1 189 ? -14.987 6.855 17.823 1.00 93.88 189 ARG A N 1
ATOM 1507 C CA . ARG A 1 189 ? -16.263 6.123 17.867 1.00 93.88 189 ARG A CA 1
ATOM 1508 C C . ARG A 1 189 ? -16.447 5.380 19.184 1.00 93.88 189 ARG A C 1
ATOM 1510 O O . ARG A 1 189 ? -15.549 4.683 19.647 1.00 93.88 189 ARG A O 1
ATOM 1517 N N . LYS A 1 190 ? -17.642 5.492 19.772 1.00 94.25 190 LYS A N 1
ATOM 1518 C CA . LYS A 1 190 ? -18.052 4.646 20.901 1.00 94.25 190 LYS A CA 1
ATOM 1519 C C . LYS A 1 190 ? -18.478 3.274 20.381 1.00 94.25 190 LYS A C 1
ATOM 1521 O O . LYS A 1 190 ? -19.419 3.167 19.594 1.00 94.25 190 LYS A O 1
ATOM 1526 N N . ILE A 1 191 ? -17.815 2.225 20.849 1.00 94.44 191 ILE A N 1
ATOM 1527 C CA . ILE A 1 191 ? -18.088 0.835 20.497 1.00 94.44 191 ILE A CA 1
ATOM 1528 C C . ILE A 1 191 ? -18.926 0.203 21.607 1.00 94.44 191 ILE A C 1
ATOM 1530 O O . ILE A 1 191 ? -18.405 -0.200 22.643 1.00 94.44 191 ILE A O 1
ATOM 1534 N N . LYS A 1 192 ? -20.247 0.114 21.397 1.00 90.75 192 LYS A N 1
ATOM 1535 C CA . LYS A 1 192 ? -21.199 -0.360 22.421 1.00 90.75 192 LYS A CA 1
ATOM 1536 C C . LYS A 1 192 ? -20.876 -1.767 22.936 1.00 90.75 192 LYS A C 1
ATOM 1538 O O . LYS A 1 192 ? -20.888 -1.971 24.141 1.00 90.75 192 LYS A O 1
ATOM 1543 N N . ARG A 1 193 ? -20.530 -2.703 22.044 1.00 92.75 193 ARG A N 1
ATOM 1544 C CA . ARG A 1 193 ? -20.248 -4.111 22.396 1.00 92.75 193 ARG A CA 1
ATOM 1545 C C . ARG A 1 193 ? -19.029 -4.310 23.303 1.00 92.75 193 ARG A C 1
ATOM 1547 O O . ARG A 1 193 ? -18.951 -5.311 23.994 1.00 92.75 193 ARG A O 1
ATOM 1554 N N . ALA A 1 194 ? -18.088 -3.369 23.286 1.00 90.06 194 ALA A N 1
ATOM 1555 C CA . ALA A 1 194 ? -16.888 -3.395 24.119 1.00 90.06 194 ALA A CA 1
ATOM 1556 C C . ALA A 1 194 ? -16.921 -2.319 25.218 1.00 90.06 194 ALA A C 1
ATOM 1558 O O . ALA A 1 194 ? -16.013 -2.239 26.031 1.00 90.06 194 ALA A O 1
ATOM 1559 N N . ASN A 1 195 ? -17.955 -1.471 25.233 1.00 91.88 195 ASN A N 1
ATOM 1560 C CA . ASN A 1 195 ? -18.080 -0.298 26.097 1.00 91.88 195 ASN A CA 1
ATOM 1561 C C . ASN A 1 195 ? -16.835 0.620 26.124 1.00 91.88 195 ASN A C 1
ATOM 1563 O O . ASN A 1 195 ? -16.548 1.267 27.128 1.00 91.88 195 ASN A O 1
ATOM 1567 N N . ILE A 1 196 ? -16.117 0.722 25.003 1.00 92.38 196 ILE A N 1
ATOM 1568 C CA . ILE A 1 196 ? -14.947 1.598 24.846 1.00 92.38 196 ILE A CA 1
ATOM 1569 C C . ILE A 1 196 ? -15.238 2.728 23.861 1.00 92.38 196 ILE A C 1
ATOM 1571 O O . ILE A 1 196 ? -16.123 2.628 23.011 1.00 92.38 196 ILE A O 1
ATOM 1575 N N . THR A 1 197 ? -14.469 3.809 23.946 1.00 95.56 197 THR A N 1
ATOM 1576 C CA . THR A 1 197 ? -14.382 4.802 22.869 1.00 95.56 197 THR A CA 1
ATOM 1577 C C . THR A 1 197 ? -13.005 4.694 22.252 1.00 95.56 197 THR A C 1
ATOM 1579 O O . THR A 1 197 ? -12.021 4.972 22.930 1.00 95.56 197 THR A O 1
ATOM 1582 N N . ILE A 1 198 ? -12.943 4.294 20.985 1.00 95.38 198 ILE A N 1
ATOM 1583 C CA . ILE A 1 198 ? -11.680 4.250 20.252 1.00 95.38 198 ILE A CA 1
ATOM 1584 C C . ILE A 1 198 ? -11.368 5.631 19.682 1.00 95.38 198 ILE A C 1
ATOM 1586 O O . ILE A 1 198 ? -12.279 6.369 19.286 1.00 95.38 198 ILE A O 1
ATOM 1590 N N . LYS A 1 199 ? -10.080 5.962 19.661 1.00 98.00 199 LYS A N 1
ATOM 1591 C CA . LYS A 1 199 ? -9.495 7.085 18.935 1.00 98.00 199 LYS A CA 1
ATOM 1592 C C . LYS A 1 199 ? -8.356 6.541 18.082 1.00 98.00 199 LYS A C 1
ATOM 1594 O O . LYS A 1 199 ? -7.422 5.967 18.635 1.00 98.00 199 LYS A O 1
ATOM 1599 N N . ALA A 1 200 ? -8.444 6.704 16.775 1.00 98.31 200 ALA A N 1
ATOM 1600 C CA . ALA A 1 200 ? -7.424 6.260 15.839 1.00 98.31 200 ALA A CA 1
ATOM 1601 C C . ALA A 1 200 ? -7.041 7.400 14.899 1.00 98.31 200 ALA A C 1
ATOM 1603 O O . ALA A 1 200 ? -7.870 8.265 14.602 1.00 98.31 200 ALA A O 1
ATOM 1604 N N . THR A 1 201 ? -5.798 7.361 14.439 1.00 97.81 201 THR A N 1
ATOM 1605 C CA . THR A 1 201 ? -5.232 8.297 13.474 1.00 97.81 201 THR A CA 1
ATOM 1606 C C . THR A 1 201 ? -4.802 7.511 12.246 1.00 97.81 201 THR A C 1
ATOM 1608 O O . THR A 1 201 ? -4.187 6.450 12.363 1.00 97.81 201 THR A O 1
ATOM 1611 N N . MET A 1 202 ? -5.141 8.033 11.078 1.00 97.75 202 MET A N 1
ATOM 1612 C CA . MET A 1 202 ? -4.775 7.479 9.787 1.00 97.75 202 MET A CA 1
ATOM 1613 C C . MET A 1 202 ? -4.063 8.550 8.971 1.00 97.75 202 MET A C 1
ATOM 1615 O O . MET A 1 202 ? -4.500 9.697 8.962 1.00 97.75 202 MET A O 1
ATOM 1619 N N . GLN A 1 203 ? -3.002 8.172 8.275 1.00 95.56 203 GLN A N 1
ATOM 1620 C CA . GLN A 1 203 ? -2.374 8.984 7.245 1.00 95.56 203 GLN A CA 1
ATOM 1621 C C . GLN A 1 203 ? -2.768 8.434 5.876 1.00 95.56 203 GLN A C 1
ATOM 1623 O O . GLN A 1 203 ? -2.773 7.217 5.677 1.00 95.56 203 GLN A O 1
ATOM 1628 N N . VAL A 1 204 ? -3.126 9.322 4.954 1.00 86.00 204 VAL A N 1
ATOM 1629 C CA . VAL A 1 204 ? -3.276 9.005 3.535 1.00 86.00 204 VAL A CA 1
ATOM 1630 C C . VAL A 1 204 ? -2.088 9.595 2.795 1.00 86.00 204 VAL A C 1
ATOM 1632 O O . VAL A 1 204 ? -1.750 10.757 3.011 1.00 86.00 204 VAL A O 1
ATOM 1635 N N . THR A 1 205 ? -1.432 8.766 1.995 1.00 78.19 205 THR A N 1
ATOM 1636 C CA . THR A 1 205 ? -0.309 9.146 1.131 1.00 78.19 205 THR A CA 1
ATOM 1637 C C . THR A 1 205 ? -0.328 8.256 -0.104 1.00 78.19 205 THR A C 1
ATOM 1639 O O . THR A 1 205 ? -0.474 7.032 0.021 1.00 78.19 205 THR A O 1
ATOM 1642 N N . GLY A 1 206 ? -0.282 8.853 -1.296 1.00 70.31 206 GLY A N 1
ATOM 1643 C CA . GLY A 1 206 ? -0.271 8.110 -2.558 1.00 70.31 206 GLY A CA 1
ATOM 1644 C C . GLY A 1 206 ? -1.452 7.138 -2.710 1.00 70.31 206 GLY A C 1
ATOM 1645 O O . GLY A 1 206 ? -1.292 6.035 -3.235 1.00 70.31 206 GLY A O 1
ATOM 1646 N N . GLY A 1 207 ? -2.630 7.492 -2.178 1.00 70.62 207 GLY A N 1
ATOM 1647 C CA . GLY A 1 207 ? -3.832 6.644 -2.218 1.00 70.62 207 GLY A CA 1
ATOM 1648 C C . GLY A 1 207 ? -3.821 5.429 -1.275 1.00 70.62 207 GLY A C 1
ATOM 1649 O O . GLY A 1 207 ? -4.720 4.585 -1.356 1.00 70.62 207 GLY A O 1
ATOM 1650 N N . LYS A 1 208 ? -2.841 5.326 -0.368 1.00 76.62 208 LYS A N 1
ATOM 1651 C CA . LYS A 1 208 ? -2.770 4.293 0.680 1.00 76.62 208 LYS A CA 1
ATOM 1652 C C . LYS A 1 208 ? -3.310 4.818 1.999 1.00 76.62 208 LYS A C 1
ATOM 1654 O O . LYS A 1 208 ? -3.178 5.993 2.304 1.00 76.62 208 LYS A O 1
ATOM 1659 N N . TYR A 1 209 ? -3.884 3.928 2.803 1.00 89.50 209 TYR A N 1
ATOM 1660 C CA . TYR A 1 209 ? -4.533 4.272 4.069 1.00 89.50 209 TYR A CA 1
ATOM 1661 C C . TYR A 1 209 ? -3.764 3.637 5.222 1.00 89.50 209 TYR A C 1
ATOM 1663 O O . TYR A 1 209 ? -3.901 2.442 5.477 1.00 89.50 209 TYR A O 1
ATOM 1671 N N . ILE A 1 210 ? -2.938 4.419 5.909 1.00 90.56 210 ILE A N 1
ATOM 1672 C CA . ILE A 1 210 ? -2.004 3.932 6.926 1.00 90.56 210 ILE A CA 1
ATOM 1673 C C . ILE A 1 210 ? -2.559 4.261 8.308 1.00 90.56 210 ILE A C 1
ATOM 1675 O O . ILE A 1 210 ? -2.589 5.419 8.715 1.00 90.56 210 ILE A O 1
ATOM 1679 N N . VAL A 1 211 ? -3.008 3.256 9.058 1.00 96.88 211 VAL A N 1
ATOM 1680 C CA . VAL A 1 211 ? -3.380 3.435 10.467 1.00 96.88 211 VAL A CA 1
ATOM 1681 C C . VAL A 1 211 ? -2.100 3.519 11.290 1.00 96.88 211 VAL A C 1
ATOM 1683 O O . VAL A 1 211 ? -1.341 2.554 11.365 1.00 96.88 211 VAL A O 1
ATOM 1686 N N . LEU A 1 212 ? -1.878 4.673 11.916 1.00 94.25 212 LEU A N 1
ATOM 1687 C CA . LEU A 1 212 ? -0.627 4.977 12.601 1.00 94.25 212 LEU A CA 1
ATOM 1688 C C . LEU A 1 212 ? -0.532 4.287 13.964 1.00 94.25 212 LEU A C 1
ATOM 1690 O O . LEU A 1 212 ? -1.525 4.164 14.701 1.00 94.25 212 LEU A O 1
ATOM 1694 N N . LYS A 1 213 ? 0.695 3.930 14.343 1.00 93.19 213 LYS A N 1
ATOM 1695 C CA . LYS A 1 213 ? 1.072 3.474 15.679 1.00 93.19 213 LYS A CA 1
ATOM 1696 C C . LYS A 1 213 ? 0.541 4.430 16.743 1.00 93.19 213 LYS A C 1
ATOM 1698 O O . LYS A 1 213 ? 0.521 5.651 16.603 1.00 93.19 213 LYS A O 1
ATOM 1703 N N . GLY A 1 214 ? 0.100 3.857 17.851 1.00 93.38 214 GLY A N 1
ATOM 1704 C CA . GLY A 1 214 ? -0.555 4.569 18.939 1.00 93.38 214 GLY A CA 1
ATOM 1705 C C . GLY A 1 214 ? -2.070 4.709 18.791 1.00 93.38 214 GLY A C 1
ATOM 1706 O O . GLY A 1 214 ? -2.719 5.038 19.788 1.00 93.38 214 GLY A O 1
ATOM 1707 N N . SER A 1 215 ? -2.637 4.402 17.620 1.00 98.00 215 SER A N 1
ATOM 1708 C CA . SER A 1 215 ? -4.087 4.314 17.419 1.00 98.00 215 SER A CA 1
ATOM 1709 C C . SER A 1 215 ? -4.730 3.259 18.318 1.00 98.00 215 SER A C 1
ATOM 1711 O O . SER A 1 215 ? -4.160 2.196 18.572 1.00 98.00 215 SER A O 1
ATOM 1713 N N . MET A 1 216 ? -5.946 3.540 18.790 1.00 98.00 216 MET A N 1
ATOM 1714 C CA . MET A 1 216 ? -6.741 2.573 19.541 1.00 98.00 216 MET A CA 1
ATOM 1715 C C . MET A 1 216 ? -7.473 1.620 18.597 1.00 98.00 216 MET A C 1
ATOM 1717 O O . MET A 1 216 ? -8.150 2.056 17.665 1.00 98.00 216 MET A O 1
ATOM 1721 N N . VAL A 1 217 ? -7.412 0.331 18.910 1.00 97.69 217 VAL A N 1
ATOM 1722 C CA . VAL A 1 217 ? -8.097 -0.751 18.204 1.00 97.69 217 VAL A CA 1
ATOM 1723 C C . VAL A 1 217 ? -9.048 -1.442 19.176 1.00 97.69 217 VAL A C 1
ATOM 1725 O O . VAL A 1 217 ? -8.683 -1.788 20.297 1.00 97.69 217 VAL A O 1
ATOM 1728 N N . CYS A 1 218 ? -10.294 -1.652 18.762 1.00 96.75 218 CYS A N 1
ATOM 1729 C CA . CYS A 1 218 ? -11.223 -2.477 19.524 1.00 96.75 218 CYS A CA 1
ATOM 1730 C C . CYS A 1 218 ? -10.859 -3.948 19.336 1.00 96.75 218 CYS A C 1
ATOM 1732 O O . CYS A 1 218 ? -11.090 -4.487 18.256 1.00 96.75 218 CYS A O 1
ATOM 1734 N N . GLU A 1 219 ? -10.338 -4.600 20.373 1.00 93.88 219 GLU A N 1
ATOM 1735 C CA . GLU A 1 219 ? -9.953 -6.021 20.343 1.00 93.88 219 GLU A CA 1
ATOM 1736 C C . GLU A 1 219 ? -11.164 -6.951 20.183 1.00 93.88 219 GLU A C 1
ATOM 1738 O O . GLU A 1 219 ? -11.088 -7.933 19.454 1.00 93.88 219 GLU A O 1
ATOM 1743 N N . ASN A 1 220 ? -12.316 -6.592 20.761 1.00 92.38 220 ASN A N 1
ATOM 1744 C CA . ASN A 1 220 ? -13.535 -7.392 20.634 1.00 92.38 220 ASN A CA 1
ATOM 1745 C C . ASN A 1 220 ? -14.097 -7.309 19.210 1.00 92.38 220 ASN A C 1
ATOM 1747 O O . ASN A 1 220 ? -14.668 -6.283 18.813 1.00 92.38 220 ASN A O 1
ATOM 1751 N N . GLU A 1 221 ? -13.990 -8.403 18.467 1.00 93.62 221 GLU A N 1
ATOM 1752 C CA . GLU A 1 221 ? -14.537 -8.522 17.119 1.00 93.62 221 GLU A CA 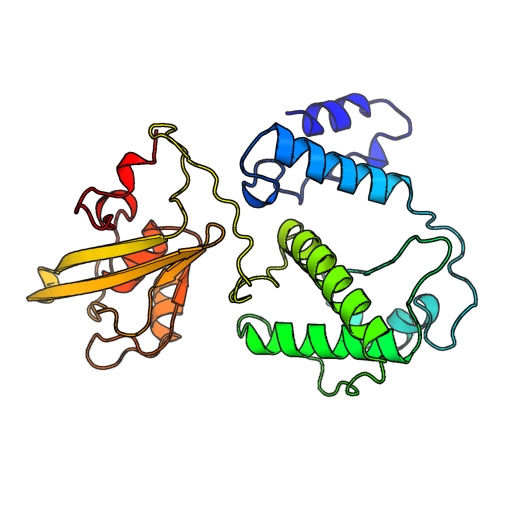1
ATOM 1753 C C . GLU A 1 221 ? -16.075 -8.522 17.136 1.00 93.62 221 GLU A C 1
ATOM 1755 O O . GLU A 1 221 ? -16.729 -8.898 18.111 1.00 93.62 221 GLU A O 1
ATOM 1760 N N . GLY A 1 222 ? -16.670 -7.984 16.081 1.00 90.25 222 GLY A N 1
ATOM 1761 C CA . GLY A 1 222 ? -18.107 -7.896 15.875 1.00 90.25 222 GLY A CA 1
ATOM 1762 C C . GLY A 1 222 ? -18.494 -8.397 14.485 1.00 90.25 222 GLY A C 1
ATOM 1763 O O . GLY A 1 222 ? -17.632 -8.769 13.692 1.00 90.25 222 GLY A O 1
ATOM 1764 N N . PRO A 1 223 ? -19.796 -8.405 14.167 1.00 86.81 223 PRO A N 1
ATOM 1765 C CA . PRO A 1 223 ? -20.290 -8.993 12.928 1.00 86.81 223 PRO A CA 1
ATOM 1766 C C . PRO A 1 223 ? -19.768 -8.266 11.679 1.00 86.81 223 PRO A C 1
ATOM 1768 O O . PRO A 1 223 ? -19.592 -7.043 11.680 1.00 86.81 223 PRO A O 1
ATOM 1771 N N . GLY A 1 224 ? -19.572 -9.035 10.604 1.00 83.31 224 GLY A N 1
ATOM 1772 C CA . GLY A 1 224 ? -19.201 -8.530 9.278 1.00 83.31 224 GLY A CA 1
ATOM 1773 C C . GLY A 1 224 ? -17.773 -7.984 9.175 1.00 83.31 224 GLY A C 1
ATOM 1774 O O . GLY A 1 224 ? -17.508 -7.130 8.331 1.00 83.31 224 GLY A O 1
ATOM 1775 N N . LEU A 1 225 ? -16.872 -8.429 10.052 1.00 90.19 225 LEU A N 1
ATOM 1776 C CA . LEU A 1 225 ? -15.438 -8.213 9.888 1.00 90.19 225 LEU A CA 1
ATOM 1777 C C . LEU A 1 225 ? -14.920 -9.130 8.769 1.00 90.19 225 LEU A C 1
ATOM 1779 O O . LEU A 1 225 ? -15.209 -10.322 8.793 1.00 90.19 225 LEU A O 1
ATOM 1783 N N . ALA A 1 226 ? -14.208 -8.574 7.789 1.00 82.62 226 ALA A N 1
ATOM 1784 C CA . ALA A 1 226 ? -13.680 -9.347 6.667 1.00 82.62 226 ALA A CA 1
ATOM 1785 C C . ALA A 1 226 ? -12.445 -10.175 7.069 1.00 82.62 226 ALA A C 1
ATOM 1787 O O . ALA A 1 226 ? -11.655 -9.739 7.909 1.00 82.62 226 ALA A O 1
ATOM 1788 N N . ASP A 1 227 ? -12.258 -11.340 6.440 1.00 84.06 227 ASP A N 1
ATOM 1789 C CA . ASP A 1 227 ? -11.194 -12.295 6.789 1.00 84.06 227 ASP A CA 1
ATOM 1790 C C . ASP A 1 227 ? -9.790 -11.693 6.653 1.00 84.06 227 ASP A C 1
ATOM 1792 O O . ASP A 1 227 ? -8.971 -11.810 7.563 1.00 84.06 227 ASP A O 1
ATOM 1796 N N . ASN A 1 228 ? -9.541 -10.935 5.583 1.00 72.56 228 ASN A N 1
ATOM 1797 C CA . ASN A 1 228 ? -8.276 -10.225 5.385 1.00 72.56 228 ASN A CA 1
ATOM 1798 C C . ASN A 1 228 ? -7.983 -9.197 6.499 1.00 72.56 228 ASN A C 1
ATOM 1800 O O . ASN A 1 228 ? -6.826 -8.945 6.832 1.00 72.56 228 ASN A O 1
ATOM 1804 N N . ILE A 1 229 ? -9.016 -8.617 7.120 1.00 90.44 229 ILE A N 1
ATOM 1805 C CA . ILE A 1 229 ? -8.855 -7.707 8.262 1.00 90.44 229 ILE A CA 1
ATOM 1806 C C . ILE A 1 229 ? -8.577 -8.482 9.550 1.00 90.44 229 ILE A C 1
ATOM 1808 O O . ILE A 1 229 ? -7.811 -8.005 10.389 1.00 90.44 229 ILE A O 1
ATOM 1812 N N . ILE A 1 230 ? -9.157 -9.672 9.717 1.00 86.25 230 ILE A N 1
ATOM 1813 C CA . ILE A 1 230 ? -8.834 -10.569 10.837 1.00 86.25 230 ILE A CA 1
ATOM 1814 C C . ILE A 1 230 ? -7.355 -10.966 10.768 1.00 86.25 230 ILE A C 1
ATOM 1816 O O . ILE A 1 230 ? -6.652 -10.911 11.778 1.00 86.25 230 ILE A O 1
ATOM 1820 N N . GLU A 1 231 ? -6.861 -11.317 9.583 1.00 83.31 231 GLU A N 1
ATOM 1821 C CA . GLU A 1 231 ? -5.446 -11.635 9.361 1.00 83.31 231 GLU A CA 1
ATOM 1822 C C . GLU A 1 231 ? -4.540 -10.435 9.648 1.00 83.31 231 GLU A C 1
ATOM 1824 O O . GLU A 1 231 ? -3.594 -10.559 10.430 1.00 83.31 231 GLU A O 1
ATOM 1829 N N . ALA A 1 232 ? -4.883 -9.248 9.136 1.00 83.62 232 ALA A N 1
ATOM 1830 C CA . ALA A 1 232 ? -4.147 -8.020 9.436 1.00 83.62 232 ALA A CA 1
ATOM 1831 C C . ALA A 1 232 ? -4.101 -7.717 10.947 1.00 83.62 232 ALA A C 1
ATOM 1833 O O . ALA A 1 232 ? -3.069 -7.297 11.469 1.00 83.62 232 ALA A O 1
ATOM 1834 N N . ARG A 1 233 ? -5.197 -7.961 11.682 1.00 93.94 233 ARG A N 1
ATOM 1835 C CA . ARG A 1 233 ? -5.263 -7.782 13.147 1.00 93.94 233 ARG A CA 1
ATOM 1836 C C . ARG A 1 233 ? -4.400 -8.783 13.909 1.00 93.94 233 ARG A C 1
ATOM 1838 O O . ARG A 1 233 ? -3.863 -8.414 14.946 1.00 93.94 233 ARG A O 1
ATOM 1845 N N . LYS A 1 234 ? -4.250 -10.012 13.407 1.00 92.62 234 LYS A N 1
ATOM 1846 C CA . LYS A 1 234 ? -3.352 -11.027 13.988 1.00 92.62 234 LYS A CA 1
ATOM 1847 C C . LYS A 1 234 ? -1.878 -10.717 13.729 1.00 92.62 234 LYS A C 1
ATOM 1849 O O . LYS A 1 234 ? -1.051 -11.006 14.586 1.00 92.62 234 LYS A O 1
ATOM 1854 N N . ALA A 1 235 ? -1.560 -10.158 12.561 1.00 88.12 235 ALA A N 1
ATOM 1855 C CA . ALA A 1 235 ? -0.199 -9.773 12.191 1.00 88.12 235 ALA A CA 1
ATOM 1856 C C . ALA A 1 235 ? 0.268 -8.484 12.894 1.00 88.12 235 ALA A C 1
ATOM 1858 O O . ALA A 1 235 ? 1.461 -8.294 13.122 1.00 88.12 235 ALA A O 1
ATOM 1859 N N . ALA A 1 236 ? -0.662 -7.592 13.247 1.00 89.81 236 ALA A N 1
ATOM 1860 C CA . ALA A 1 236 ? -0.357 -6.349 13.941 1.00 89.81 236 ALA A CA 1
ATOM 1861 C C . ALA A 1 236 ? -0.016 -6.562 15.427 1.00 89.81 236 ALA A C 1
ATOM 1863 O O . ALA A 1 236 ? -0.605 -7.388 16.123 1.00 89.81 236 ALA A O 1
ATOM 1864 N N . THR A 1 237 ? 0.884 -5.732 15.956 1.00 93.31 237 THR A N 1
ATOM 1865 C CA . THR A 1 237 ? 1.207 -5.706 17.386 1.00 93.31 237 THR A CA 1
ATOM 1866 C C . THR A 1 237 ? 0.192 -4.829 18.117 1.00 93.31 237 THR A C 1
ATOM 1868 O O . THR A 1 237 ? 0.311 -3.600 18.145 1.00 93.31 237 THR A O 1
ATOM 1871 N N . ILE A 1 238 ? -0.824 -5.462 18.706 1.00 95.19 238 ILE A N 1
ATOM 1872 C CA . ILE A 1 238 ? -1.875 -4.800 19.488 1.00 95.19 238 ILE A CA 1
ATOM 1873 C C . ILE A 1 238 ? -1.747 -5.238 20.947 1.00 95.19 238 ILE A C 1
ATOM 1875 O O . ILE A 1 238 ? -1.814 -6.425 21.254 1.00 95.19 238 ILE A O 1
ATOM 1879 N N . VAL A 1 239 ? -1.558 -4.276 21.851 1.00 93.00 239 VAL A N 1
ATOM 1880 C CA . VAL A 1 239 ? -1.454 -4.535 23.293 1.00 93.00 239 VAL A CA 1
ATOM 1881 C C . VAL A 1 239 ? -2.403 -3.603 24.032 1.00 93.00 239 VAL A C 1
ATOM 1883 O O . VAL A 1 239 ? -2.287 -2.380 23.922 1.00 93.00 239 VAL A O 1
ATOM 1886 N N . ASN A 1 240 ? -3.335 -4.175 24.797 1.00 93.12 240 ASN A N 1
ATOM 1887 C CA . ASN A 1 240 ? -4.352 -3.440 25.558 1.00 93.12 240 ASN A CA 1
ATOM 1888 C C . ASN A 1 240 ? -5.150 -2.453 24.682 1.00 93.12 240 ASN A C 1
ATOM 1890 O O . ASN A 1 240 ? -5.374 -1.298 25.057 1.00 93.12 240 ASN A O 1
ATOM 1894 N N . GLY A 1 241 ? -5.532 -2.890 23.481 1.00 94.75 241 GLY A N 1
ATOM 1895 C CA . GLY A 1 241 ? -6.285 -2.097 22.514 1.00 94.75 241 GLY A CA 1
ATOM 1896 C C . GLY A 1 241 ? -5.504 -0.935 21.903 1.00 94.75 241 GLY A C 1
ATOM 1897 O O . GLY A 1 241 ? -6.122 -0.014 21.371 1.00 94.75 241 GLY A O 1
ATOM 1898 N N . LYS A 1 242 ? -4.168 -0.941 21.978 1.00 97.31 242 LYS A N 1
ATOM 1899 C CA . LYS A 1 242 ? -3.295 0.061 21.355 1.00 97.31 242 LYS A CA 1
ATOM 1900 C C . LYS A 1 242 ? -2.380 -0.592 20.327 1.00 97.31 242 LYS A C 1
ATOM 1902 O O . LYS A 1 242 ? -1.769 -1.618 20.606 1.00 97.31 242 LYS A O 1
ATOM 1907 N N . LEU A 1 243 ? -2.287 0.025 19.156 1.00 97.06 243 LEU A N 1
ATOM 1908 C CA . LEU A 1 243 ? -1.444 -0.411 18.049 1.00 97.06 243 LEU A CA 1
ATOM 1909 C C . LEU A 1 243 ? 0.014 0.048 18.242 1.00 97.06 243 LEU A C 1
ATOM 1911 O O . LEU A 1 243 ? 0.239 1.198 18.622 1.00 97.06 243 LEU A O 1
ATOM 1915 N N . TYR A 1 244 ? 0.995 -0.814 17.964 1.00 92.25 244 TYR A N 1
ATOM 1916 C CA . TYR A 1 244 ? 2.430 -0.529 18.157 1.00 92.25 244 TYR A CA 1
ATOM 1917 C C . TYR A 1 244 ? 3.253 -0.433 16.865 1.00 92.25 244 TYR A C 1
ATOM 1919 O O . TYR A 1 244 ? 4.404 -0.004 16.916 1.00 92.25 244 TYR A O 1
ATOM 1927 N N . ASN A 1 245 ? 2.665 -0.759 15.719 1.00 88.44 245 ASN A N 1
ATOM 1928 C CA . ASN A 1 245 ? 3.263 -0.608 14.395 1.00 88.44 245 ASN A CA 1
ATOM 1929 C C . ASN A 1 245 ? 2.238 -0.008 13.431 1.00 88.44 245 ASN A C 1
ATOM 1931 O O . ASN A 1 245 ? 1.040 -0.183 13.630 1.00 88.44 245 ASN A O 1
ATOM 1935 N N . ASP A 1 246 ? 2.699 0.670 12.389 1.00 89.88 246 ASP A N 1
ATOM 1936 C CA . ASP A 1 246 ? 1.803 1.178 11.353 1.00 89.88 246 ASP A CA 1
ATOM 1937 C C . ASP A 1 246 ? 1.219 0.006 10.545 1.00 89.88 246 ASP A C 1
ATOM 1939 O O . ASP A 1 246 ? 1.861 -1.042 10.399 1.00 89.88 246 ASP A O 1
ATOM 1943 N N . VAL A 1 247 ? -0.019 0.155 10.066 1.00 86.56 247 VAL A N 1
ATOM 1944 C CA . VAL A 1 247 ? -0.703 -0.868 9.257 1.00 86.56 247 VAL A CA 1
ATOM 1945 C C . VAL A 1 247 ? -1.374 -0.215 8.056 1.00 86.56 247 VAL A C 1
ATOM 1947 O O . VAL A 1 247 ? -2.183 0.700 8.214 1.00 86.56 247 VAL A O 1
ATOM 1950 N N . THR A 1 248 ? -1.053 -0.705 6.862 1.00 87.50 248 THR A N 1
ATOM 1951 C CA . THR A 1 248 ? -1.482 -0.122 5.585 1.00 87.50 248 THR A CA 1
ATOM 1952 C C . THR A 1 248 ? -2.663 -0.879 4.984 1.00 87.50 248 THR A C 1
ATOM 1954 O O . THR A 1 248 ? -2.715 -2.107 5.015 1.00 87.50 248 THR A O 1
ATOM 1957 N N . PHE A 1 249 ? -3.602 -0.138 4.397 1.00 86.38 249 PHE A N 1
ATOM 1958 C CA . PHE A 1 249 ? -4.792 -0.661 3.731 1.00 86.38 249 PHE A CA 1
ATOM 1959 C C . PHE A 1 249 ? -4.994 -0.016 2.357 1.00 86.38 249 PHE A C 1
ATOM 1961 O O . PHE A 1 249 ? -4.554 1.105 2.106 1.00 86.38 249 PHE A O 1
ATOM 1968 N N . SER A 1 250 ? -5.739 -0.706 1.492 1.00 81.75 250 SER A N 1
ATOM 1969 C CA . SER A 1 250 ? -6.118 -0.238 0.150 1.00 81.75 250 SER A CA 1
ATOM 1970 C C . SER A 1 250 ? -7.411 0.587 0.113 1.00 81.75 250 SER A C 1
ATOM 1972 O O . SER A 1 250 ? -7.810 1.062 -0.945 1.00 81.75 250 SER A O 1
ATOM 1974 N N . SER A 1 251 ? -8.112 0.742 1.243 1.00 84.69 251 SER A N 1
ATOM 1975 C CA . SER A 1 251 ? -9.351 1.525 1.308 1.00 84.69 251 SER A CA 1
ATOM 1976 C C . SER A 1 251 ? -9.600 2.113 2.703 1.00 84.69 251 SER A C 1
ATOM 1978 O O . SER A 1 251 ? -9.196 1.512 3.710 1.00 84.69 251 SER A O 1
ATOM 1980 N N . PRO A 1 252 ? -10.357 3.225 2.811 1.00 93.06 252 PRO A N 1
ATOM 1981 C CA . PRO A 1 252 ? -10.675 3.820 4.107 1.00 93.06 252 PRO A CA 1
ATOM 1982 C C . PRO A 1 252 ? -11.584 2.904 4.939 1.00 93.06 252 PRO A C 1
ATOM 1984 O O . PRO A 1 252 ? -11.534 2.911 6.172 1.00 93.06 252 PRO A O 1
ATOM 1987 N N . SER A 1 253 ? -12.419 2.089 4.281 1.00 92.94 253 SER A N 1
ATOM 1988 C CA . SER A 1 253 ? -13.289 1.113 4.943 1.00 92.94 253 SER A CA 1
ATOM 1989 C C . SER A 1 253 ? -12.498 -0.030 5.566 1.00 92.94 253 SER A C 1
ATOM 1991 O O . SER A 1 253 ? -12.773 -0.369 6.713 1.00 92.94 253 SER A O 1
ATOM 1993 N N . ALA A 1 254 ? -11.483 -0.565 4.883 1.00 88.31 254 ALA A N 1
ATOM 1994 C CA . ALA A 1 254 ? -10.589 -1.571 5.458 1.00 88.31 254 ALA A CA 1
ATOM 1995 C C . ALA A 1 254 ? -9.866 -1.031 6.707 1.00 88.31 254 ALA A C 1
ATOM 1997 O O . ALA A 1 254 ? -9.943 -1.643 7.774 1.00 88.31 254 ALA A O 1
ATOM 1998 N N . ALA A 1 255 ? -9.295 0.178 6.623 1.00 96.12 255 ALA A N 1
ATOM 1999 C CA . ALA A 1 255 ? -8.676 0.854 7.768 1.00 96.12 255 ALA A CA 1
ATOM 2000 C C . ALA A 1 255 ? -9.666 1.068 8.931 1.00 96.12 255 ALA A C 1
ATOM 2002 O O . ALA A 1 255 ? -9.339 0.874 10.105 1.00 96.12 255 ALA A O 1
ATOM 2003 N N . SER A 1 256 ? -10.916 1.428 8.621 1.00 97.31 256 SER A N 1
ATOM 2004 C CA . SER A 1 256 ? -11.963 1.615 9.628 1.00 97.31 256 SER A CA 1
ATOM 2005 C C . SER A 1 256 ? -12.392 0.292 10.272 1.00 97.31 256 SER A C 1
ATOM 2007 O O . SER A 1 256 ? -12.549 0.229 11.492 1.00 97.31 256 SER A O 1
ATOM 2009 N N . GLN A 1 257 ? -12.555 -0.781 9.487 1.00 96.75 257 GLN A N 1
ATOM 2010 C CA . GLN A 1 257 ? -12.865 -2.125 9.986 1.00 96.75 257 GLN A CA 1
ATOM 2011 C C . GLN A 1 257 ? -11.754 -2.649 10.891 1.00 96.75 257 GLN A C 1
ATOM 2013 O O . GLN A 1 257 ? -12.060 -3.233 11.930 1.00 96.75 257 GLN A O 1
ATOM 2018 N N . PHE A 1 258 ? -10.491 -2.382 10.555 1.00 98.12 258 PHE A N 1
ATOM 2019 C CA . PHE A 1 258 ? -9.348 -2.770 11.372 1.00 98.12 258 PHE A CA 1
ATOM 2020 C C . PHE A 1 258 ? -9.427 -2.181 12.782 1.00 98.12 258 PHE A C 1
ATOM 2022 O O . PHE A 1 258 ? -9.397 -2.934 13.755 1.00 98.12 258 PHE A O 1
ATOM 2029 N N . VAL A 1 259 ? -9.617 -0.863 12.918 1.00 98.12 259 VAL A N 1
ATOM 2030 C CA . VAL A 1 259 ? -9.671 -0.214 14.244 1.00 98.12 259 VAL A CA 1
ATOM 2031 C C . VAL A 1 259 ? -10.993 -0.461 14.972 1.00 98.12 259 VAL A C 1
ATOM 2033 O O . VAL A 1 259 ? -11.017 -0.591 16.198 1.00 98.12 259 VAL A O 1
ATOM 2036 N N . ILE A 1 260 ? -12.108 -0.560 14.239 1.00 97.50 260 ILE A N 1
ATOM 2037 C CA . ILE A 1 260 ? -13.430 -0.815 14.824 1.00 97.50 260 ILE A CA 1
ATOM 2038 C C . ILE A 1 260 ? -13.589 -2.273 15.217 1.00 97.50 260 ILE A C 1
ATOM 2040 O O . ILE A 1 260 ? -14.301 -2.506 16.183 1.00 97.50 260 ILE A O 1
ATOM 2044 N N . GLY A 1 261 ? -12.986 -3.229 14.512 1.00 95.62 261 GLY A N 1
ATOM 2045 C CA . GLY A 1 261 ? -13.156 -4.671 14.715 1.00 95.62 261 GLY A CA 1
ATOM 2046 C C . GLY A 1 261 ? -14.528 -5.209 14.302 1.00 95.62 261 GLY A C 1
ATOM 2047 O O . GLY A 1 261 ? -15.012 -6.144 14.920 1.00 95.62 261 GLY A O 1
ATOM 2048 N N . ALA A 1 262 ? -15.218 -4.580 13.351 1.00 92.00 262 ALA A N 1
ATOM 2049 C CA . ALA A 1 262 ? -16.500 -5.039 12.798 1.00 92.00 262 ALA A CA 1
ATOM 2050 C C . ALA A 1 262 ? -16.754 -4.359 11.444 1.00 92.00 262 ALA A C 1
ATOM 2052 O O . ALA A 1 262 ? -16.029 -3.421 11.096 1.00 92.00 262 ALA A O 1
ATOM 2053 N N . ALA A 1 263 ? -17.822 -4.756 10.740 1.00 85.88 263 ALA A N 1
ATOM 2054 C CA . ALA A 1 263 ? -18.290 -4.041 9.553 1.00 85.88 263 ALA A CA 1
ATOM 2055 C C . ALA A 1 263 ? -18.408 -2.533 9.824 1.00 85.88 263 ALA A C 1
ATOM 2057 O O . ALA A 1 263 ? -18.963 -2.094 10.840 1.00 85.88 263 ALA A O 1
ATOM 2058 N N . SER A 1 264 ? -17.870 -1.725 8.915 1.00 90.69 264 SER A N 1
ATOM 2059 C CA . SER A 1 264 ? -17.818 -0.278 9.068 1.00 90.69 264 SER A CA 1
ATOM 2060 C C . SER A 1 264 ? -17.781 0.423 7.708 1.00 90.69 264 SER A C 1
ATOM 2062 O O . SER A 1 264 ? -17.387 -0.171 6.707 1.00 90.69 264 SER A O 1
ATOM 2064 N N . ASN A 1 265 ? -18.213 1.687 7.681 1.00 89.81 265 ASN A N 1
ATOM 2065 C CA . ASN A 1 265 ? -18.103 2.557 6.514 1.00 89.81 265 ASN A CA 1
ATOM 2066 C C . ASN A 1 265 ? -17.019 3.610 6.777 1.00 89.81 265 ASN A C 1
ATOM 2068 O O . ASN A 1 265 ? -17.251 4.566 7.526 1.00 89.81 265 ASN A O 1
ATOM 2072 N N . GLY A 1 266 ? -15.849 3.425 6.163 1.00 92.00 266 GLY A N 1
ATOM 2073 C CA . GLY A 1 266 ? -14.694 4.298 6.355 1.00 92.00 266 GLY A CA 1
ATOM 2074 C C . GLY A 1 266 ? -14.962 5.752 5.989 1.00 92.00 266 GLY A C 1
ATOM 2075 O O . GLY A 1 266 ? -14.535 6.633 6.729 1.00 92.00 266 GLY A O 1
ATOM 2076 N N . TRP A 1 267 ? -15.749 5.993 4.938 1.00 93.12 267 TRP A N 1
ATOM 2077 C CA . TRP A 1 267 ? -16.042 7.334 4.426 1.00 93.12 267 TRP A CA 1
ATOM 2078 C C . TRP A 1 267 ? -16.705 8.241 5.467 1.00 93.12 267 TRP A C 1
ATOM 2080 O O . TRP A 1 267 ? -16.371 9.410 5.617 1.00 93.12 267 TRP A O 1
ATOM 2090 N N . THR A 1 268 ? -17.604 7.669 6.265 1.00 93.62 268 THR A N 1
ATOM 2091 C CA . THR A 1 268 ? -18.314 8.401 7.328 1.00 93.62 268 THR A CA 1
ATOM 2092 C C . THR A 1 268 ? -17.578 8.420 8.669 1.00 93.62 268 THR A C 1
ATOM 2094 O O . THR A 1 268 ? -17.873 9.247 9.534 1.00 93.62 268 THR A O 1
ATOM 2097 N N . ASN A 1 269 ? -16.670 7.465 8.891 1.00 95.50 269 ASN A N 1
ATOM 2098 C CA . ASN A 1 269 ? -16.015 7.270 10.183 1.00 95.50 269 ASN A CA 1
ATOM 2099 C C . ASN A 1 269 ? -14.730 8.087 10.322 1.00 95.50 269 ASN A C 1
ATOM 2101 O O . ASN A 1 269 ? -14.457 8.586 11.416 1.00 95.50 269 ASN A O 1
ATOM 2105 N N . TRP A 1 270 ? -13.941 8.169 9.250 1.00 97.62 270 TRP A N 1
ATOM 2106 C CA . TRP A 1 270 ? -12.744 8.998 9.201 1.00 97.62 270 TRP A CA 1
ATOM 2107 C C . TRP A 1 270 ? -13.134 10.450 8.961 1.00 97.62 270 TRP A C 1
ATOM 2109 O O . TRP A 1 270 ? -14.048 10.748 8.188 1.00 97.62 270 TRP A O 1
ATOM 2119 N N . LYS A 1 271 ? -12.451 11.347 9.664 1.00 96.75 271 LYS A N 1
ATOM 2120 C CA . LYS A 1 271 ? -12.746 12.772 9.673 1.00 96.75 271 LYS A CA 1
ATOM 2121 C C . LYS A 1 271 ? -11.502 13.596 9.406 1.00 96.75 271 LYS A C 1
ATOM 2123 O O . LYS A 1 271 ? -10.424 13.224 9.870 1.00 96.75 271 LYS A O 1
ATOM 2128 N N . CYS A 1 272 ? -11.688 14.711 8.715 1.00 93.75 272 CYS A N 1
ATOM 2129 C CA . CYS A 1 272 ? -10.696 15.771 8.605 1.00 93.75 272 CYS A CA 1
ATOM 2130 C C . CYS A 1 272 ? -10.464 16.438 9.974 1.00 93.75 272 CYS A C 1
ATOM 2132 O O . CYS A 1 272 ? -11.176 16.178 10.954 1.00 93.75 272 CYS A O 1
ATOM 2134 N N . ASP A 1 273 ? -9.462 17.304 10.032 1.00 90.06 273 ASP A N 1
ATOM 2135 C CA . ASP A 1 273 ? -9.147 18.167 11.174 1.00 90.06 273 ASP A CA 1
ATOM 2136 C C . ASP A 1 273 ? -10.328 19.055 11.612 1.00 90.06 273 ASP A C 1
ATOM 2138 O O . ASP A 1 273 ? -10.590 19.192 12.809 1.00 90.06 273 ASP A O 1
ATOM 2142 N N . ASP A 1 274 ? -11.106 19.563 10.653 1.00 88.56 274 ASP A N 1
ATOM 2143 C CA . ASP A 1 274 ? -12.342 20.331 10.854 1.00 88.56 274 ASP A CA 1
ATOM 2144 C C . ASP A 1 274 ? -13.517 19.490 11.419 1.00 88.56 274 ASP A C 1
ATOM 2146 O O . ASP A 1 274 ? -14.576 20.018 11.768 1.00 88.56 274 ASP A O 1
ATOM 2150 N N . GLY A 1 275 ? -13.349 18.166 11.535 1.00 90.44 275 GLY A N 1
ATOM 2151 C CA . GLY A 1 275 ? -14.346 17.222 12.043 1.00 90.44 275 GLY A CA 1
ATOM 2152 C C . GLY A 1 275 ? -15.402 16.756 11.030 1.00 90.44 275 GLY A C 1
ATOM 2153 O O . GLY A 1 275 ? -16.254 15.921 11.396 1.00 90.44 275 GLY A O 1
ATOM 2154 N N . SER A 1 276 ? -15.346 17.248 9.790 1.00 92.94 276 SER A N 1
ATOM 2155 C CA . SER A 1 276 ? -16.145 16.769 8.657 1.00 92.94 276 SER A CA 1
ATOM 2156 C C . SER A 1 276 ? -15.714 15.359 8.248 1.00 92.94 276 SER A C 1
ATOM 2158 O O . SER A 1 276 ? -14.567 14.962 8.441 1.00 92.94 276 SER A O 1
ATOM 2160 N N . ALA A 1 277 ? -16.656 14.559 7.748 1.00 94.94 277 ALA A N 1
ATOM 2161 C CA . ALA A 1 277 ? -16.357 13.211 7.275 1.00 94.94 277 ALA A CA 1
ATOM 2162 C C . ALA A 1 277 ? -15.660 13.264 5.910 1.00 94.94 277 ALA A C 1
ATOM 2164 O O . ALA A 1 277 ? -16.017 14.096 5.076 1.00 94.94 277 ALA A O 1
ATOM 2165 N N . ILE A 1 278 ? -14.735 12.334 5.659 1.00 94.50 278 ILE A N 1
ATOM 2166 C CA . ILE A 1 278 ? -14.053 12.225 4.356 1.00 94.50 278 ILE A CA 1
ATOM 2167 C C . ILE A 1 278 ? -15.013 11.870 3.207 1.00 94.50 278 ILE A C 1
ATOM 2169 O O . ILE A 1 278 ? -14.668 12.027 2.044 1.00 94.50 278 ILE A O 1
ATOM 2173 N N . ASP A 1 279 ? -16.237 11.432 3.518 1.00 93.31 279 ASP A N 1
ATOM 2174 C CA . ASP A 1 279 ? -17.344 11.264 2.566 1.00 93.31 279 ASP A CA 1
ATOM 2175 C C . ASP A 1 279 ? -17.588 12.518 1.709 1.00 93.31 279 ASP A C 1
ATOM 2177 O O . ASP A 1 279 ? -18.058 12.398 0.587 1.00 93.31 279 ASP A O 1
ATOM 2181 N N . LYS A 1 280 ? -17.201 13.712 2.191 1.00 88.56 280 LYS A N 1
ATOM 2182 C CA . LYS A 1 280 ? -17.288 14.964 1.422 1.00 88.56 280 LYS A CA 1
ATOM 2183 C C . LYS A 1 280 ? -16.491 14.953 0.114 1.00 88.56 280 LYS A C 1
ATOM 2185 O O . LYS A 1 280 ? -16.825 15.720 -0.783 1.00 88.56 280 LYS A O 1
ATOM 2190 N N . PHE A 1 281 ? -15.454 14.120 0.021 1.00 84.94 281 PHE A N 1
ATOM 2191 C CA . PHE A 1 281 ? -14.646 13.993 -1.190 1.00 84.94 281 PHE A CA 1
ATOM 2192 C C . PHE A 1 281 ? -15.362 13.153 -2.255 1.00 84.94 281 PHE A C 1
ATOM 2194 O O . PHE A 1 281 ? -15.210 13.415 -3.441 1.00 84.94 281 PHE A O 1
ATOM 2201 N N . ARG A 1 282 ? -16.226 12.222 -1.839 1.00 78.75 282 ARG A N 1
ATOM 2202 C CA . ARG A 1 282 ? -16.958 11.314 -2.723 1.00 78.75 282 ARG A CA 1
ATOM 2203 C C . ARG A 1 282 ? -18.121 12.021 -3.437 1.00 78.75 282 ARG A C 1
ATOM 2205 O O . ARG A 1 282 ? -18.777 12.893 -2.855 1.00 78.75 282 ARG A O 1
ATOM 2212 N N . ASN A 1 283 ? -18.383 11.635 -4.689 1.00 60.91 283 ASN A N 1
ATOM 2213 C CA . ASN A 1 283 ? -19.539 12.126 -5.456 1.00 60.91 283 ASN A CA 1
ATOM 2214 C C . ASN A 1 283 ? -20.869 11.514 -5.004 1.00 60.91 283 ASN A C 1
ATOM 2216 O O . ASN A 1 283 ? -20.939 10.277 -4.813 1.00 60.91 283 ASN A O 1
#

Nearest PDB structures (foldseek):
  8bgg-assembly1_B  TM=3.046E-01  e=1.425E+00  Severe acute respiratory syndrome coronavirus 2
  6bbq-assembly1_A  TM=1.865E-01  e=4.265E+00  Mus musculus
  7n9c-assembly1_C  TM=2.210E-01  e=4.013E+00  Severe acute respiratory syndrome coronavirus 2

Radius of gyration: 22.93 Å; Cα contacts (8 Å, |Δi|>4): 337; chains: 1; bounding box: 52×52×65 Å

Mean predicted aligned error: 18.28 Å

Foldseek 3Di:
DVLVVVLVVCPPPPCNVVSVCPCVLFPLVDCLCDVDPVSNVVSVVVVVVVVVPDPPPDQDDDDPPGPVVVCVVPVVVCPPDPDDDDQDDDDPDDLDDQQLVLCLVVVLLVLQVVVVPDDRPDDDGDNGPDDPVSNVVSVVSVVVVQSVCVSSVNNSPPPPPPPDPPPPDPDDDDDQDQAQDFDKKWFWDQQPVQRDTWIWMWGDDPQKTKTAFFGFADPDADEAQDPVLVVQLVVFDADPRGTHHIGIDNDQQSVVCNRNRYRDDSQQGIADPVRHGVVVSHD

Solvent-accessible surface area (backbone atoms only — not comparable to full-atom values): 16998 Å² total; per-residue (Å²): 107,71,64,62,51,52,41,59,66,29,58,92,46,96,55,25,78,75,45,60,69,70,55,72,83,45,67,87,81,40,63,83,50,31,92,43,75,66,48,26,50,54,52,48,48,54,50,51,51,53,59,73,67,58,75,85,62,86,83,73,84,89,52,101,84,37,76,78,58,56,63,69,75,41,54,90,71,50,84,77,62,89,77,84,88,82,90,83,84,95,53,104,74,69,82,79,43,78,29,37,50,31,31,51,53,32,53,52,51,52,48,48,56,70,61,68,84,56,90,76,83,78,87,79,70,58,81,39,69,42,51,78,73,48,45,54,57,47,50,57,50,48,52,54,49,34,55,54,36,35,60,70,70,47,79,68,59,76,87,60,79,74,76,79,80,83,71,88,67,88,73,78,84,87,80,64,37,86,55,75,70,69,47,66,32,38,31,74,50,77,40,76,96,70,73,43,71,38,49,30,42,30,39,31,53,96,74,34,29,29,38,38,51,68,18,26,31,43,77,67,71,48,74,70,54,51,68,72,47,54,51,52,58,69,75,47,55,67,58,96,38,29,29,71,50,69,47,77,30,85,36,56,32,56,46,38,20,50,34,55,20,16,57,57,62,14,44,72,48,32,16,43,88,90,66,49,41,51,45,71,28,43,122

pLDDT: mean 73.11, std 18.1, range [31.03, 98.31]

Secondary structure (DSSP, 8-state):
-HHHHHHHHHTTSTTHHHHTTTTTTS-TT-GGG-SSHHHHHHHHHHHHHHHHT---S---SS-TT-GGGTGGGGHHHHTT-S---------SS----HHHHHHHHHHHHHHHHHH-SS-------PPP---HHHHHHHHHHHHHHHHHHHHTT----TT-------------S----SSPPSEEEEEEEEEGGGTEEEEEEEEEETTEEEEPTT-B---S--TT--HHHHHHHHHS-EETTEE-S-EEESSHHHHHHHHHTS---HHHHSB-TTS-BGGGG--

Sequence (283 aa):
MVFQNIENSANGSESEDDFKGLFDDIDVNSNKLGATVAKRNDKLVKLLDGIGEMKLGDFQEKSKNGLKNRPTSHEDKNDKWTYCFVLTQFKERTFFNDGTIQYLEDSLNKRITNLGFYENTTKQTTTGTANTSDEEDCNEYLDEAYQMLDALGLDLITFRDDEAVEEEADIDTDEKTDVVPDGTYYLKRKIKRANITIKATMQVTGGKYIVLKGSMVCENEGPGLADNIIEARKAATIVNGKLYNDVTFSSPSAASQFVIGAASNGWTNWKCDDGSAIDKFRN